Protein AF-A0A379U6B6-F1 (afdb_monomer)

Sequence (267 aa):
MGVHKDFFFDTGQREALNCLHKLCNPTPDLKDTDITSCFFRLKELASPGYQERFIHDFAEESSTGSLYLKDNYGDVFLYIEMSEGLCNYTILGKTFIFNTSQMPHSQQECETSTPNLSIIFQESESQSSSDSILWLKDGCYLASYGIGEFNLDFNEFYQSVLNFITSVQKGDNFRLWQNEEKETYISAMVNKAIDIHSGEKQVKLSKQVKEGVFEHVKNNLGVCDLRLNSSCAQSSIKHCVLTLLNKDKVWGSFINQTSTDGEVKKQ

pLDDT: mean 74.62, std 14.44, range [27.12, 92.06]

Structure (mmCIF, N/CA/C/O backbone):
data_AF-A0A379U6B6-F1
#
_entry.id   AF-A0A379U6B6-F1
#
loop_
_atom_site.group_PDB
_atom_site.id
_atom_site.type_symbol
_atom_site.label_atom_id
_atom_site.label_alt_id
_atom_site.label_comp_id
_atom_site.label_asym_id
_atom_site.label_entity_id
_atom_site.label_seq_id
_atom_site.pdbx_PDB_ins_code
_atom_site.Cartn_x
_atom_site.Cartn_y
_atom_site.Cartn_z
_atom_site.occupancy
_atom_site.B_iso_or_equiv
_atom_site.auth_seq_id
_atom_site.auth_comp_id
_atom_site.auth_asym_id
_atom_site.auth_atom_id
_atom_site.pdbx_PDB_model_num
ATOM 1 N N . MET A 1 1 ? -0.091 -13.261 -14.263 1.00 27.12 1 MET A N 1
ATOM 2 C CA . MET A 1 1 ? 0.918 -13.942 -15.100 1.00 27.12 1 MET A CA 1
ATOM 3 C C . MET A 1 1 ? 2.174 -13.097 -14.992 1.00 27.12 1 MET A C 1
ATOM 5 O O . MET A 1 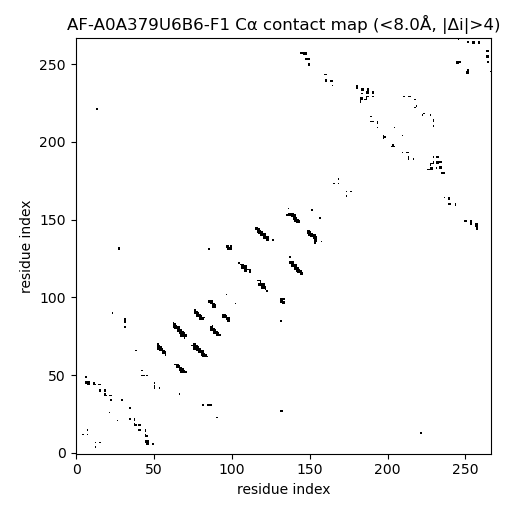1 ? 2.080 -11.895 -15.196 1.00 27.12 1 MET A O 1
ATOM 9 N N . GLY A 1 2 ? 3.257 -13.663 -14.457 1.00 37.34 2 GLY A N 1
ATOM 10 C CA . GLY A 1 2 ? 4.425 -12.910 -13.995 1.00 37.34 2 GLY A CA 1
ATOM 11 C C . GLY A 1 2 ? 5.310 -12.464 -15.150 1.00 37.34 2 GLY A C 1
ATOM 12 O O . GLY A 1 2 ? 6.147 -13.234 -15.596 1.00 37.34 2 GLY A O 1
ATOM 13 N N . VAL A 1 3 ? 5.142 -11.219 -15.592 1.00 42.56 3 VAL A N 1
ATOM 14 C CA . VAL A 1 3 ? 5.907 -10.628 -16.705 1.00 42.56 3 VAL A CA 1
ATOM 15 C C . VAL A 1 3 ? 7.403 -10.492 -16.367 1.00 42.56 3 VAL A C 1
ATOM 17 O O . VAL A 1 3 ? 8.234 -10.470 -17.259 1.00 42.56 3 VAL A O 1
ATOM 20 N N . HIS A 1 4 ? 7.780 -10.498 -15.083 1.00 47.44 4 HIS A N 1
ATOM 21 C CA . HIS A 1 4 ? 9.178 -10.371 -14.654 1.00 47.44 4 HIS A CA 1
ATOM 22 C C . HIS A 1 4 ? 10.033 -11.636 -14.806 1.00 47.44 4 HIS A C 1
ATOM 24 O O . HIS A 1 4 ? 11.254 -11.519 -14.862 1.00 47.44 4 HIS A O 1
ATOM 30 N N . LYS A 1 5 ? 9.434 -12.836 -14.843 1.00 48.88 5 LYS A N 1
ATOM 31 C CA . LYS A 1 5 ? 10.216 -14.087 -14.825 1.00 48.88 5 LYS A CA 1
ATOM 32 C C . LYS A 1 5 ? 10.939 -14.363 -16.141 1.00 48.88 5 LYS A C 1
ATOM 34 O O . LYS A 1 5 ? 12.011 -14.949 -16.115 1.00 48.88 5 LYS A O 1
ATOM 39 N N . ASP A 1 6 ? 10.396 -13.879 -17.254 1.00 61.34 6 ASP A N 1
ATOM 40 C CA . ASP A 1 6 ? 10.944 -14.169 -18.583 1.00 61.34 6 ASP A CA 1
ATOM 41 C C . ASP A 1 6 ? 11.983 -13.134 -19.048 1.00 61.34 6 ASP A C 1
ATOM 43 O O . ASP A 1 6 ? 12.675 -13.371 -20.033 1.00 61.34 6 ASP A O 1
ATOM 47 N N . PHE A 1 7 ? 12.107 -11.994 -18.351 1.00 61.78 7 PHE A N 1
ATOM 48 C CA . PHE A 1 7 ? 13.041 -10.919 -18.717 1.00 61.78 7 PHE A CA 1
ATOM 49 C C . PHE A 1 7 ? 14.467 -11.151 -18.214 1.00 61.78 7 PHE A C 1
ATOM 51 O O . PHE A 1 7 ? 15.414 -10.702 -18.855 1.00 61.78 7 PHE A O 1
ATOM 58 N N . PHE A 1 8 ? 14.626 -11.814 -17.068 1.00 67.50 8 PHE A N 1
ATOM 59 C CA . PHE A 1 8 ? 15.905 -11.955 -16.374 1.00 67.50 8 PHE A CA 1
ATOM 60 C C . PHE A 1 8 ? 16.276 -13.430 -16.235 1.00 67.50 8 PHE A C 1
ATOM 62 O O . PHE A 1 8 ? 15.425 -14.262 -15.917 1.00 67.50 8 PHE A O 1
ATOM 69 N N . PHE A 1 9 ? 17.561 -13.749 -16.409 1.00 64.88 9 PHE A N 1
ATOM 70 C CA . PHE A 1 9 ? 18.077 -15.095 -16.145 1.00 64.88 9 PHE A CA 1
ATOM 71 C C . PHE A 1 9 ? 17.801 -15.520 -14.698 1.00 64.88 9 PHE A C 1
ATOM 73 O O . PHE A 1 9 ? 17.862 -14.685 -13.794 1.00 64.88 9 PHE A O 1
ATOM 80 N N . ASP A 1 10 ? 17.605 -16.817 -14.450 1.00 64.19 10 ASP A N 1
ATOM 81 C CA . ASP A 1 10 ? 17.347 -1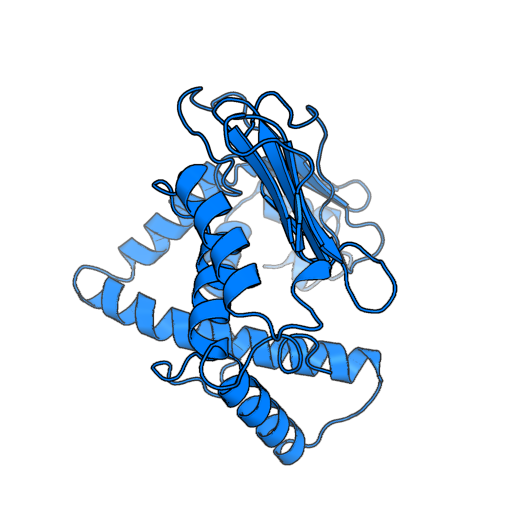7.350 -13.100 1.00 64.19 10 ASP A CA 1
ATOM 82 C C . ASP A 1 10 ? 18.408 -16.920 -12.067 1.00 64.19 10 ASP A C 1
ATOM 84 O O . ASP A 1 10 ? 18.094 -16.664 -10.906 1.00 64.19 10 ASP A O 1
ATOM 88 N N . THR A 1 11 ? 19.669 -16.763 -12.488 1.00 67.06 11 THR A N 1
ATOM 89 C CA . THR A 1 11 ? 20.764 -16.271 -11.635 1.00 67.06 11 THR A CA 1
ATOM 90 C C . THR A 1 11 ? 20.725 -14.758 -11.390 1.00 67.06 11 THR A C 1
ATOM 92 O O . THR A 1 11 ? 21.214 -14.302 -10.357 1.00 67.06 11 THR A O 1
ATOM 95 N N . GLY A 1 12 ? 20.129 -13.981 -12.299 1.00 69.75 12 GLY A N 1
ATOM 96 C CA . GLY A 1 12 ? 20.016 -12.520 -12.231 1.00 69.75 12 GLY A CA 1
ATOM 97 C C . GLY A 1 12 ? 18.714 -12.010 -11.606 1.00 69.75 12 GLY A C 1
ATOM 98 O O . GLY A 1 12 ? 18.669 -10.875 -11.139 1.00 69.75 12 GLY A O 1
ATOM 99 N N . GLN A 1 13 ? 17.668 -12.841 -11.523 1.00 74.81 13 GLN A N 1
ATOM 100 C CA . GLN A 1 13 ? 16.342 -12.451 -11.018 1.00 74.81 13 GLN A CA 1
ATOM 101 C C . GLN A 1 13 ? 16.371 -11.865 -9.602 1.00 74.81 13 GLN A C 1
ATOM 103 O O . GLN A 1 13 ? 15.714 -10.861 -9.337 1.00 74.81 13 GLN A O 1
ATOM 108 N N . ARG A 1 14 ? 17.144 -12.460 -8.685 1.00 77.25 14 ARG A N 1
ATOM 109 C CA . ARG A 1 14 ? 17.243 -11.959 -7.303 1.00 77.25 14 ARG A CA 1
ATOM 110 C C . ARG A 1 14 ? 17.867 -10.566 -7.248 1.00 77.25 14 ARG A C 1
ATOM 112 O O . ARG A 1 14 ? 17.444 -9.726 -6.462 1.00 77.25 14 ARG A O 1
ATOM 119 N N . GLU A 1 15 ? 18.879 -10.326 -8.072 1.00 81.69 15 GLU A N 1
ATOM 120 C CA . GLU A 1 15 ? 19.552 -9.032 -8.126 1.00 81.69 15 GLU A CA 1
ATOM 121 C C . GLU A 1 15 ? 18.681 -7.980 -8.822 1.00 81.69 15 GLU A C 1
ATOM 123 O O . GLU A 1 15 ? 18.547 -6.869 -8.315 1.00 81.69 15 GLU A O 1
ATOM 128 N N . ALA A 1 16 ? 17.988 -8.363 -9.896 1.00 81.75 16 ALA A N 1
ATOM 129 C CA . ALA A 1 16 ? 17.012 -7.510 -10.564 1.00 81.75 16 ALA A CA 1
ATOM 130 C C . ALA A 1 16 ? 15.876 -7.108 -9.609 1.00 81.75 16 ALA A C 1
ATOM 132 O O . ALA A 1 16 ? 15.493 -5.940 -9.553 1.00 81.75 16 ALA A O 1
ATOM 133 N N . LEU A 1 17 ? 15.388 -8.044 -8.786 1.00 78.25 17 LEU A N 1
ATOM 134 C CA . LEU A 1 17 ? 14.385 -7.754 -7.763 1.00 78.25 17 LEU A CA 1
ATOM 135 C C . LEU A 1 17 ? 14.911 -6.770 -6.708 1.00 78.25 17 LEU A C 1
ATOM 137 O O . LEU A 1 17 ? 14.167 -5.888 -6.290 1.00 78.25 17 LEU A O 1
ATOM 141 N N . ASN A 1 18 ? 16.184 -6.865 -6.316 1.00 79.81 18 ASN A N 1
ATOM 142 C CA . ASN A 1 18 ? 16.800 -5.900 -5.401 1.00 79.81 18 ASN A CA 1
ATOM 143 C C . ASN A 1 18 ? 16.910 -4.498 -6.023 1.00 79.81 18 ASN A C 1
ATOM 145 O O . ASN A 1 18 ? 16.631 -3.514 -5.339 1.00 79.81 18 ASN A O 1
ATOM 149 N N . CYS A 1 19 ? 17.280 -4.392 -7.303 1.00 83.31 19 CYS A N 1
ATOM 150 C CA . CYS A 1 19 ? 17.291 -3.116 -8.026 1.00 83.31 19 CYS A CA 1
ATOM 151 C C . CYS A 1 19 ? 15.884 -2.506 -8.094 1.00 83.31 19 CYS A C 1
ATOM 153 O O . CYS A 1 19 ? 15.702 -1.346 -7.730 1.00 83.31 19 CYS A O 1
ATOM 155 N N . LEU A 1 20 ? 14.876 -3.300 -8.468 1.00 81.31 20 LEU A N 1
ATOM 156 C CA . LEU A 1 20 ? 13.478 -2.860 -8.468 1.00 81.31 20 LEU A CA 1
ATOM 157 C C . LEU A 1 20 ? 12.998 -2.481 -7.065 1.00 81.31 20 LEU A C 1
ATOM 159 O O . LEU A 1 20 ? 12.289 -1.497 -6.918 1.00 81.31 20 LEU A O 1
ATOM 163 N N . HIS A 1 21 ? 13.400 -3.213 -6.025 1.00 76.94 21 HIS A N 1
ATOM 164 C CA . HIS A 1 21 ? 13.046 -2.872 -4.651 1.00 76.94 21 HIS A CA 1
ATOM 165 C C . HIS A 1 21 ? 13.613 -1.509 -4.247 1.00 76.94 21 HIS A C 1
ATOM 167 O O . HIS A 1 21 ? 12.889 -0.732 -3.634 1.00 76.94 21 HIS A O 1
ATOM 173 N N . LYS A 1 22 ? 14.874 -1.207 -4.587 1.00 79.88 22 LYS A N 1
ATOM 174 C CA . LYS A 1 22 ? 15.484 0.105 -4.315 1.00 79.88 22 LYS A CA 1
ATOM 175 C C . LYS A 1 22 ? 14.754 1.239 -5.035 1.00 79.88 22 LYS A C 1
ATOM 177 O O . LYS A 1 22 ? 14.484 2.258 -4.416 1.00 79.88 22 LYS A O 1
ATOM 182 N N . LEU A 1 23 ? 14.393 1.034 -6.303 1.00 77.12 23 LEU A N 1
ATOM 183 C CA . LEU A 1 23 ? 13.633 2.015 -7.084 1.00 77.12 23 LEU A CA 1
ATOM 184 C C . LEU A 1 23 ? 12.192 2.177 -6.566 1.00 77.12 23 LEU A C 1
ATOM 186 O O . LEU A 1 23 ? 11.687 3.278 -6.450 1.00 77.12 23 LEU A O 1
ATOM 190 N N . CYS A 1 24 ? 11.509 1.096 -6.195 1.00 71.00 24 CYS A N 1
ATOM 191 C CA . CYS A 1 24 ? 10.128 1.171 -5.707 1.00 71.00 24 CYS A CA 1
ATOM 192 C C . CYS A 1 24 ? 10.008 1.607 -4.236 1.00 71.00 24 CYS A C 1
ATOM 194 O O . CYS A 1 24 ? 8.901 1.883 -3.777 1.00 71.00 24 CYS A O 1
ATOM 196 N N . ASN A 1 25 ? 11.110 1.607 -3.481 1.00 67.00 25 ASN A N 1
ATOM 197 C CA . ASN A 1 25 ? 11.155 1.960 -2.060 1.00 67.00 25 ASN A CA 1
ATOM 198 C C . ASN A 1 25 ? 12.358 2.883 -1.811 1.00 67.00 25 ASN A C 1
ATOM 200 O O . ASN A 1 25 ? 13.328 2.456 -1.171 1.00 67.00 25 ASN A O 1
ATOM 204 N N . PRO A 1 26 ? 12.331 4.114 -2.350 1.00 66.88 26 PRO A N 1
ATOM 205 C CA . PRO A 1 26 ? 13.451 5.030 -2.226 1.00 66.88 26 PRO A CA 1
ATOM 206 C C . PRO A 1 26 ? 13.724 5.352 -0.756 1.00 66.88 26 PRO A C 1
ATOM 208 O O . PRO A 1 26 ? 12.802 5.464 0.052 1.00 66.88 26 PRO A O 1
ATOM 211 N N . THR A 1 27 ? 15.000 5.479 -0.408 1.00 61.47 27 THR A N 1
ATOM 212 C CA . THR A 1 27 ? 15.464 5.927 0.907 1.00 61.47 27 THR A CA 1
ATOM 213 C C . THR A 1 27 ? 15.960 7.375 0.817 1.00 61.47 27 THR A C 1
ATOM 215 O O . THR A 1 27 ? 16.303 7.822 -0.276 1.00 61.47 27 THR A O 1
ATOM 218 N N . PRO A 1 28 ? 16.012 8.135 1.931 1.00 52.44 28 PRO A N 1
ATOM 219 C CA . PRO A 1 28 ? 16.442 9.541 1.918 1.00 52.44 28 PRO A CA 1
ATOM 220 C C . PRO A 1 28 ? 17.846 9.794 1.345 1.00 52.44 28 PRO A C 1
ATOM 222 O O . PRO A 1 28 ? 18.174 10.918 0.989 1.00 52.44 28 PRO A O 1
ATOM 225 N N . ASP A 1 29 ? 18.690 8.767 1.299 1.00 61.59 29 ASP A N 1
ATOM 226 C CA . ASP A 1 29 ? 20.059 8.792 0.791 1.00 61.59 29 ASP A CA 1
ATOM 227 C C . ASP A 1 29 ? 20.189 8.352 -0.677 1.00 61.59 29 ASP A C 1
ATOM 229 O O . ASP A 1 29 ? 21.304 8.356 -1.202 1.00 61.59 29 ASP A O 1
ATOM 233 N N . LEU A 1 30 ? 19.083 7.981 -1.336 1.00 68.75 30 LEU A N 1
ATOM 234 C CA . LEU A 1 30 ? 19.081 7.552 -2.733 1.00 68.75 30 LEU A CA 1
ATOM 235 C C . LEU A 1 30 ? 19.448 8.722 -3.655 1.00 68.75 30 LEU A C 1
ATOM 237 O O . LEU A 1 30 ? 18.772 9.750 -3.658 1.00 68.75 30 LEU A O 1
ATOM 241 N N . LYS A 1 31 ? 20.495 8.549 -4.466 1.00 71.25 31 LYS A N 1
ATOM 242 C CA . LYS A 1 31 ? 20.959 9.558 -5.428 1.00 71.25 31 LYS A CA 1
ATOM 243 C C . LYS A 1 31 ? 20.545 9.214 -6.854 1.00 71.25 31 LYS A C 1
ATOM 245 O O . LYS A 1 31 ? 20.357 8.045 -7.191 1.00 71.25 31 LYS A O 1
ATOM 250 N N . ASP A 1 32 ? 20.550 10.213 -7.732 1.00 70.06 32 ASP A N 1
ATOM 251 C CA . ASP A 1 32 ? 20.351 10.027 -9.178 1.00 70.06 32 ASP A CA 1
ATOM 252 C C . ASP A 1 32 ? 21.307 8.973 -9.754 1.00 70.06 32 ASP A C 1
ATOM 254 O O . ASP A 1 32 ? 20.906 8.106 -10.526 1.00 70.06 32 ASP A O 1
ATOM 258 N N . THR A 1 33 ? 22.561 8.963 -9.290 1.00 75.62 33 THR A N 1
ATOM 259 C CA . THR A 1 33 ? 23.554 7.954 -9.680 1.00 75.62 33 THR A CA 1
ATOM 260 C C . THR A 1 33 ? 23.141 6.536 -9.291 1.00 75.62 33 THR A C 1
ATOM 262 O O . THR A 1 33 ? 23.444 5.596 -10.025 1.00 75.62 33 THR A O 1
ATOM 265 N N . ASP A 1 34 ? 22.446 6.360 -8.165 1.00 78.56 34 ASP A N 1
ATOM 266 C CA . ASP A 1 34 ? 21.952 5.055 -7.716 1.00 78.56 34 ASP A CA 1
ATOM 267 C C . ASP A 1 34 ? 20.759 4.596 -8.561 1.00 78.56 34 ASP A C 1
ATOM 269 O O . ASP A 1 34 ? 20.662 3.410 -8.885 1.00 78.56 34 ASP A O 1
ATOM 273 N N . ILE A 1 35 ? 19.887 5.528 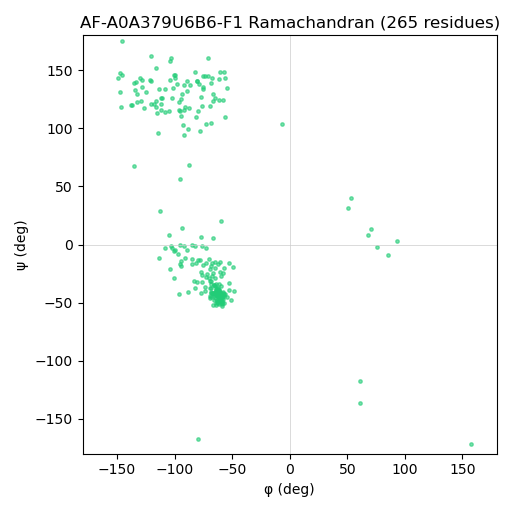-8.964 1.00 79.31 35 ILE A N 1
ATOM 274 C CA . ILE A 1 35 ? 18.745 5.272 -9.855 1.00 79.31 35 ILE A CA 1
ATOM 275 C C . ILE A 1 35 ? 19.246 4.816 -11.229 1.00 79.31 35 ILE A C 1
ATOM 277 O O . ILE A 1 35 ? 18.866 3.741 -11.706 1.00 79.31 35 ILE A O 1
ATOM 281 N N . THR A 1 36 ? 20.162 5.578 -11.826 1.00 80.69 36 THR A N 1
ATOM 282 C CA . THR A 1 36 ? 20.781 5.262 -13.119 1.00 80.69 36 THR A CA 1
ATOM 283 C C . THR A 1 36 ? 21.551 3.946 -13.058 1.00 80.69 36 THR A C 1
ATOM 285 O O . THR A 1 36 ? 21.391 3.093 -13.934 1.00 80.69 36 THR A O 1
ATOM 288 N N . SER A 1 37 ? 22.310 3.719 -11.978 1.00 85.50 37 SER A N 1
ATOM 289 C CA . SER A 1 37 ? 23.001 2.444 -11.747 1.00 85.50 37 SER A CA 1
ATOM 290 C C . SER A 1 37 ? 22.019 1.277 -11.654 1.00 85.50 37 SER A C 1
ATOM 292 O O . SER A 1 37 ? 22.270 0.226 -12.235 1.00 85.50 37 SER A O 1
ATOM 294 N N . CYS A 1 38 ? 20.878 1.444 -10.976 1.00 87.25 38 CYS A N 1
ATOM 295 C CA . CYS A 1 38 ? 19.845 0.410 -10.916 1.00 87.25 38 CYS A CA 1
ATOM 296 C C . CYS A 1 38 ? 19.242 0.124 -12.297 1.00 87.25 38 CYS A C 1
ATOM 298 O O . CYS A 1 38 ? 19.053 -1.045 -12.628 1.00 87.25 38 CYS A O 1
ATOM 300 N N . PHE A 1 39 ? 18.976 1.145 -13.118 1.00 87.81 39 PHE A N 1
ATOM 301 C CA . PHE A 1 39 ? 18.435 0.954 -14.467 1.00 87.81 39 PHE A CA 1
ATOM 302 C C . PHE A 1 39 ? 19.404 0.199 -15.383 1.00 87.81 39 PHE A C 1
ATOM 304 O O . PHE A 1 39 ? 19.023 -0.800 -15.997 1.00 87.81 39 PHE A O 1
ATOM 311 N N . PHE A 1 40 ? 20.669 0.623 -15.449 1.00 88.31 40 PHE A N 1
ATOM 312 C CA . PHE A 1 40 ? 21.665 -0.075 -16.266 1.00 88.31 40 PHE A CA 1
ATOM 313 C C . PHE A 1 40 ? 21.956 -1.473 -15.731 1.00 88.31 40 PHE A C 1
ATOM 315 O O . PHE A 1 40 ? 22.090 -2.409 -16.517 1.00 88.31 40 PHE A O 1
ATOM 322 N N . ARG A 1 41 ? 21.931 -1.660 -14.407 1.00 90.06 41 ARG A N 1
ATOM 323 C CA . ARG A 1 41 ? 22.059 -2.995 -13.825 1.00 90.06 41 ARG A CA 1
ATOM 324 C C . ARG A 1 41 ? 20.894 -3.904 -14.214 1.00 90.06 41 ARG A C 1
ATOM 326 O O . ARG A 1 41 ? 21.116 -5.065 -14.540 1.00 90.06 41 ARG A O 1
ATOM 333 N N . LEU A 1 42 ? 19.663 -3.389 -14.249 1.00 88.81 42 LEU A N 1
ATOM 334 C CA . LEU A 1 42 ? 18.512 -4.133 -14.770 1.00 88.81 42 LEU A CA 1
ATOM 335 C C . LEU A 1 42 ? 18.711 -4.502 -16.247 1.00 88.81 42 LEU A C 1
ATOM 337 O O . LEU A 1 42 ? 18.469 -5.650 -16.615 1.00 88.81 42 LEU A O 1
ATOM 341 N N . LYS A 1 43 ? 19.219 -3.583 -17.075 1.00 88.62 43 LYS A N 1
ATOM 342 C CA . LYS A 1 43 ? 19.544 -3.866 -18.481 1.00 88.62 43 LYS A CA 1
ATOM 343 C C . LYS A 1 43 ? 20.576 -4.989 -18.623 1.00 88.62 43 LYS A C 1
ATOM 345 O O . LYS A 1 43 ? 20.375 -5.891 -19.428 1.00 88.62 43 LYS A O 1
ATOM 350 N N . GLU A 1 44 ? 21.647 -4.973 -17.833 1.00 88.69 44 GLU A N 1
ATOM 351 C CA . GLU A 1 44 ? 22.687 -6.015 -17.852 1.00 88.69 44 GLU A CA 1
ATOM 352 C C . GLU A 1 44 ? 22.164 -7.394 -17.437 1.00 88.69 44 GLU A C 1
ATOM 354 O O . GLU A 1 44 ? 22.564 -8.413 -18.001 1.00 88.69 44 GLU A O 1
ATOM 359 N N . LEU A 1 45 ? 21.276 -7.430 -16.441 1.00 87.50 45 LEU A N 1
ATOM 360 C CA . LEU A 1 45 ? 20.693 -8.666 -15.919 1.00 87.50 45 LEU A CA 1
ATOM 361 C C . LEU A 1 45 ? 19.622 -9.253 -16.849 1.00 87.50 45 LEU A C 1
ATOM 363 O O . LEU A 1 45 ? 19.251 -10.424 -16.696 1.00 87.50 45 LEU A O 1
ATOM 367 N N . ALA A 1 46 ? 19.100 -8.453 -17.782 1.00 84.94 46 ALA A N 1
ATOM 368 C CA . ALA A 1 46 ? 18.099 -8.892 -18.739 1.00 84.94 46 ALA A CA 1
ATOM 369 C C . ALA A 1 46 ? 18.706 -9.849 -19.774 1.00 84.94 46 ALA A C 1
ATOM 371 O O . ALA A 1 46 ? 19.857 -9.698 -20.200 1.00 84.94 46 ALA A O 1
ATOM 372 N N . SER A 1 47 ? 17.924 -10.840 -20.212 1.00 81.69 47 SER A N 1
ATOM 373 C CA . SER A 1 47 ? 18.367 -11.736 -21.281 1.00 81.69 47 SER A CA 1
ATOM 374 C C . SER A 1 47 ? 18.634 -10.942 -22.568 1.00 81.69 47 SER A C 1
ATOM 376 O O . SER A 1 47 ? 17.940 -9.956 -22.817 1.00 81.69 47 SER A O 1
ATOM 378 N N . PRO A 1 48 ? 19.598 -11.360 -23.415 1.00 80.69 48 PRO A N 1
ATOM 379 C CA . PRO A 1 48 ? 20.056 -10.581 -24.567 1.00 80.69 48 PRO A CA 1
ATOM 380 C C . PRO A 1 48 ? 18.936 -10.024 -25.458 1.00 80.69 48 PRO A C 1
ATOM 382 O O . PRO A 1 48 ? 18.991 -8.863 -25.840 1.00 80.69 48 PRO A O 1
ATOM 385 N N . GLY A 1 49 ? 17.878 -10.806 -25.711 1.00 80.00 49 GLY A N 1
ATOM 386 C CA . GLY A 1 49 ? 16.721 -10.381 -26.518 1.00 80.00 49 GLY A CA 1
ATOM 387 C C . GLY A 1 49 ? 15.777 -9.364 -25.858 1.00 80.00 49 GLY A C 1
ATOM 388 O O . GLY A 1 49 ? 14.807 -8.943 -26.475 1.00 80.00 49 GLY A O 1
ATOM 389 N N . TYR A 1 50 ? 16.023 -8.976 -24.606 1.00 82.25 50 TYR A N 1
ATOM 390 C CA . TYR A 1 50 ? 15.256 -7.952 -23.891 1.00 82.25 50 TYR A CA 1
ATOM 391 C C . TYR A 1 50 ? 16.076 -6.691 -23.594 1.00 82.25 50 TYR A C 1
ATOM 393 O O . TYR A 1 50 ? 15.495 -5.671 -23.232 1.00 82.25 50 TYR A O 1
ATOM 401 N N . GLN A 1 51 ? 17.403 -6.716 -23.771 1.00 84.69 51 GLN A N 1
ATOM 402 C CA . GLN A 1 51 ? 18.273 -5.570 -23.465 1.00 84.69 51 GLN A CA 1
ATOM 403 C C . GLN A 1 51 ? 17.971 -4.354 -24.346 1.00 84.69 51 GLN A C 1
ATOM 405 O O . GLN A 1 51 ? 18.033 -3.216 -23.885 1.00 84.69 51 GLN A O 1
ATOM 410 N N . GLU A 1 52 ? 17.588 -4.594 -25.598 1.00 84.50 52 GLU A N 1
ATOM 411 C CA . GLU A 1 52 ? 17.164 -3.576 -26.568 1.00 84.50 52 GLU A CA 1
ATOM 412 C C . GLU A 1 52 ? 15.904 -2.806 -26.149 1.00 84.50 52 GLU A C 1
ATOM 414 O O . GLU A 1 52 ? 15.635 -1.722 -26.660 1.00 84.50 52 GLU A O 1
ATOM 419 N N . ARG A 1 53 ? 15.148 -3.334 -25.182 1.00 86.00 53 ARG A N 1
ATOM 420 C CA . ARG A 1 53 ? 13.945 -2.686 -24.650 1.00 86.00 53 ARG A CA 1
ATOM 421 C C . ARG A 1 53 ? 14.241 -1.672 -23.556 1.00 86.00 53 ARG A C 1
ATOM 423 O O . ARG A 1 53 ? 13.345 -0.909 -23.206 1.00 86.00 53 ARG A O 1
ATOM 430 N N . PHE A 1 54 ? 15.467 -1.674 -23.029 1.00 88.12 54 PHE A N 1
ATOM 431 C CA . PHE A 1 54 ? 15.982 -0.651 -22.127 1.00 88.12 54 PHE A CA 1
ATOM 432 C C . PHE A 1 54 ? 16.602 0.469 -22.958 1.00 88.12 54 PHE A C 1
ATOM 434 O O . PHE A 1 54 ? 17.744 0.374 -23.433 1.00 88.12 54 PHE A O 1
ATOM 441 N N . ILE A 1 55 ? 15.825 1.529 -23.126 1.00 85.44 55 ILE A N 1
ATOM 442 C CA . ILE A 1 55 ? 16.142 2.673 -23.969 1.00 85.44 55 ILE A CA 1
ATOM 443 C C . ILE A 1 55 ? 16.560 3.837 -23.067 1.00 85.44 55 ILE A C 1
ATOM 445 O O . ILE A 1 55 ? 16.003 4.023 -21.987 1.00 85.44 55 ILE A O 1
ATOM 449 N N . HIS A 1 56 ? 17.550 4.603 -23.513 1.00 84.44 56 HIS A N 1
ATOM 450 C CA . HIS A 1 56 ? 17.951 5.871 -22.913 1.00 84.44 56 HIS A CA 1
ATOM 451 C C . HIS A 1 56 ? 18.125 6.900 -24.029 1.00 84.44 56 HIS A C 1
ATOM 453 O O . HIS A 1 56 ? 18.608 6.551 -25.108 1.00 84.44 56 HIS A O 1
ATOM 459 N N . ASP A 1 57 ? 17.696 8.137 -23.802 1.00 77.25 57 ASP A N 1
ATOM 460 C CA . ASP A 1 57 ? 17.712 9.208 -24.813 1.00 77.25 57 ASP A CA 1
ATOM 461 C C . ASP A 1 57 ? 18.828 10.248 -24.596 1.00 77.25 57 ASP A C 1
ATOM 463 O O . ASP A 1 57 ? 18.897 11.246 -25.314 1.00 77.25 57 ASP A O 1
ATOM 467 N N . PHE A 1 58 ? 19.728 9.987 -23.648 1.00 71.62 58 PHE A N 1
ATOM 468 C CA . PHE A 1 58 ? 20.816 10.885 -23.293 1.00 71.62 58 PHE A CA 1
ATOM 469 C C . PHE A 1 58 ? 22.202 10.302 -23.567 1.00 71.62 58 PHE A C 1
ATOM 471 O O . PHE A 1 58 ? 22.403 9.082 -23.571 1.00 71.62 58 PHE A O 1
ATOM 478 N N . ALA A 1 59 ? 23.157 11.199 -23.828 1.00 61.91 59 ALA A N 1
ATOM 479 C CA . ALA A 1 59 ? 24.567 10.861 -23.979 1.00 61.91 59 ALA A CA 1
ATOM 480 C C . ALA A 1 59 ? 25.162 10.544 -22.601 1.00 61.91 59 ALA A C 1
ATOM 482 O O . ALA A 1 59 ? 24.796 11.195 -21.631 1.00 61.91 59 ALA A O 1
ATOM 483 N N . GLU A 1 60 ? 26.099 9.594 -22.508 1.00 55.62 60 GLU A N 1
ATOM 484 C CA . GLU A 1 60 ? 26.658 9.094 -21.231 1.00 55.62 60 GLU A CA 1
ATOM 485 C C . GLU A 1 60 ? 27.203 10.187 -20.283 1.00 55.62 60 GLU A C 1
ATOM 487 O O . GLU A 1 60 ? 27.372 9.933 -19.093 1.00 55.62 60 GLU A O 1
ATOM 492 N N . GLU A 1 61 ? 27.441 11.405 -20.783 1.00 56.62 61 GLU A N 1
ATOM 493 C CA . GLU A 1 61 ? 27.955 12.549 -20.022 1.00 56.62 61 GLU A CA 1
ATOM 494 C C . GLU A 1 61 ? 26.900 13.604 -19.626 1.00 56.62 61 GLU A C 1
ATOM 496 O O . GLU A 1 61 ? 27.254 14.563 -18.939 1.00 56.62 61 GLU A O 1
ATOM 501 N N . SER A 1 62 ? 25.626 13.485 -20.028 1.00 59.66 62 SER A N 1
ATOM 502 C CA . SER A 1 62 ? 24.602 14.466 -19.633 1.00 59.66 62 SER A CA 1
ATOM 503 C C . SER A 1 62 ? 23.861 14.070 -18.356 1.00 59.66 62 SER A C 1
ATOM 505 O O . SER A 1 62 ? 23.437 12.935 -18.163 1.00 59.66 62 SER A O 1
ATOM 507 N N . SER A 1 63 ? 23.663 15.062 -17.488 1.00 59.12 63 SER A N 1
ATOM 508 C CA . SER A 1 63 ? 22.865 14.998 -16.256 1.00 59.12 63 SER A CA 1
ATOM 509 C C . SER A 1 63 ? 21.351 15.048 -16.503 1.00 59.12 63 SER A C 1
ATOM 511 O O . SER A 1 63 ? 20.571 15.002 -15.556 1.00 59.12 63 SER A O 1
ATOM 513 N N . THR A 1 64 ? 20.933 15.173 -17.764 1.00 68.06 64 THR A N 1
ATOM 514 C CA . THR A 1 64 ? 19.538 15.310 -18.185 1.00 68.06 64 THR A CA 1
ATOM 515 C C . THR A 1 64 ? 19.203 14.284 -19.260 1.00 68.06 64 THR A C 1
ATOM 517 O O . THR A 1 64 ? 20.043 13.992 -20.117 1.00 68.06 64 THR A O 1
ATOM 520 N N . GLY A 1 65 ? 17.992 13.729 -19.197 1.00 75.25 65 GLY A N 1
ATOM 521 C CA . GLY A 1 65 ? 17.538 12.686 -20.110 1.00 75.25 65 GLY A CA 1
ATOM 522 C C . GLY A 1 65 ? 16.406 11.834 -19.556 1.00 75.25 65 GLY A C 1
ATOM 523 O O . GLY A 1 65 ? 15.885 12.091 -18.482 1.00 75.25 65 GLY A O 1
ATOM 524 N N . SER A 1 66 ? 16.068 10.771 -20.265 1.00 80.88 66 SER A N 1
ATOM 525 C CA . SER A 1 66 ? 15.035 9.810 -19.925 1.00 80.88 66 SER A CA 1
ATOM 526 C C . SER A 1 66 ? 15.531 8.380 -20.141 1.00 80.88 66 SER A C 1
ATOM 528 O O . SER A 1 66 ? 16.179 8.059 -21.140 1.00 80.88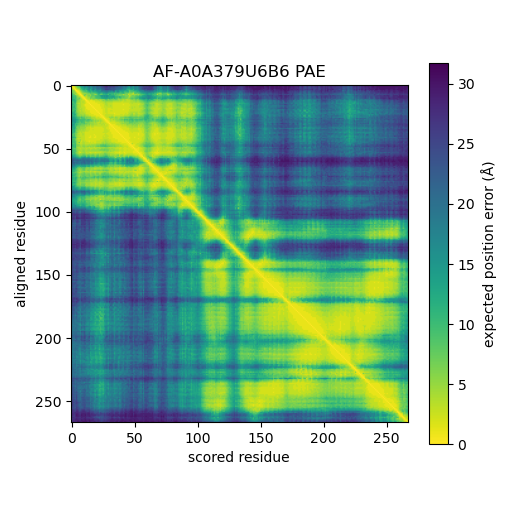 66 SER A O 1
ATOM 530 N N . LEU A 1 67 ? 15.184 7.493 -19.212 1.00 84.56 67 LEU A N 1
ATOM 531 C CA . LEU A 1 67 ? 15.366 6.047 -19.294 1.00 84.56 67 LEU A CA 1
ATOM 532 C C . LEU A 1 67 ? 13.991 5.396 -19.359 1.00 84.56 67 LEU A C 1
ATOM 534 O O . LEU A 1 67 ? 13.116 5.723 -18.561 1.00 84.56 67 LEU A O 1
ATOM 538 N N . TYR A 1 68 ? 13.773 4.446 -20.257 1.00 86.94 68 TYR A N 1
ATOM 539 C CA . TYR A 1 68 ? 12.503 3.730 -20.295 1.00 86.94 68 TYR A CA 1
ATOM 540 C C . TYR A 1 68 ? 12.642 2.272 -20.706 1.00 86.94 68 TYR A C 1
ATOM 542 O O . TYR A 1 68 ? 13.479 1.893 -21.524 1.00 86.94 68 TYR A O 1
ATOM 550 N N . LEU A 1 69 ? 11.785 1.447 -20.110 1.00 84.25 69 LEU A N 1
ATOM 551 C CA . LEU A 1 69 ? 11.616 0.034 -20.413 1.00 84.25 69 LEU A CA 1
ATOM 552 C C . LEU A 1 69 ? 10.260 -0.166 -21.075 1.00 84.25 69 LEU A C 1
ATOM 554 O O . LEU A 1 69 ? 9.237 0.199 -20.493 1.00 84.25 69 LEU A O 1
ATOM 558 N N . LYS A 1 70 ? 10.246 -0.790 -22.253 1.00 82.94 70 LYS A N 1
ATOM 559 C CA . LYS A 1 70 ? 9.008 -1.192 -22.931 1.00 82.94 70 LYS A CA 1
ATOM 560 C C . LYS A 1 70 ? 8.690 -2.667 -22.716 1.00 82.94 70 LYS A C 1
ATOM 562 O O . LYS A 1 70 ? 9.587 -3.512 -22.650 1.00 82.94 70 LYS A O 1
ATOM 567 N N . ASP A 1 71 ? 7.405 -2.975 -22.627 1.00 78.75 71 ASP A N 1
ATOM 568 C CA . ASP A 1 71 ? 6.915 -4.346 -22.566 1.00 78.75 71 ASP A CA 1
ATOM 569 C C . ASP A 1 71 ? 6.876 -5.014 -23.963 1.00 78.75 71 ASP A C 1
ATOM 571 O O . ASP A 1 71 ? 7.493 -4.544 -24.919 1.00 78.75 71 ASP A O 1
ATOM 575 N N . ASN A 1 72 ? 6.206 -6.167 -24.081 1.00 73.81 72 ASN A N 1
ATOM 576 C CA . ASN A 1 72 ? 6.069 -6.887 -25.357 1.00 73.81 72 ASN A CA 1
ATOM 577 C C . ASN A 1 72 ? 5.166 -6.178 -26.382 1.00 73.81 72 ASN A C 1
ATOM 579 O O . ASN A 1 72 ? 5.251 -6.489 -27.568 1.00 73.81 72 ASN A O 1
ATOM 583 N N . TYR A 1 73 ? 4.293 -5.280 -25.935 1.00 75.19 73 TYR A N 1
ATOM 584 C CA . TYR A 1 73 ? 3.303 -4.581 -26.753 1.00 75.19 73 TYR A CA 1
ATOM 585 C C . TYR A 1 73 ? 3.752 -3.159 -27.116 1.00 75.19 73 TYR A C 1
ATOM 587 O O . TYR A 1 73 ? 3.125 -2.508 -27.949 1.00 75.19 73 TYR A O 1
ATOM 595 N N . GLY A 1 74 ? 4.884 -2.715 -26.562 1.00 69.88 74 GLY A N 1
ATOM 596 C CA . GLY A 1 74 ? 5.451 -1.388 -26.782 1.00 69.88 74 GLY A CA 1
ATOM 597 C C . GLY A 1 74 ? 5.020 -0.363 -25.734 1.00 69.88 74 GLY A C 1
ATOM 598 O O . GLY A 1 74 ? 5.446 0.792 -25.835 1.00 69.88 74 GLY A O 1
ATOM 599 N N . ASP A 1 75 ? 4.246 -0.785 -24.732 1.00 73.50 75 ASP A N 1
ATOM 600 C CA . ASP A 1 75 ? 3.808 0.051 -23.621 1.00 73.50 75 ASP A CA 1
ATOM 601 C C . ASP A 1 75 ? 4.957 0.276 -22.636 1.00 73.50 75 ASP A C 1
ATOM 603 O O . ASP A 1 75 ? 5.814 -0.588 -22.419 1.00 73.50 75 ASP A O 1
ATOM 607 N N . VAL A 1 76 ? 4.999 1.470 -22.041 1.00 74.12 76 VAL A N 1
ATOM 608 C CA . VAL A 1 76 ? 6.069 1.857 -21.119 1.00 74.12 76 VAL A CA 1
ATOM 609 C C . VAL A 1 76 ? 5.810 1.247 -19.745 1.00 74.12 76 VAL A C 1
ATOM 611 O O . VAL A 1 76 ? 4.851 1.583 -19.056 1.00 74.12 76 VAL A O 1
ATOM 614 N N . PHE A 1 77 ? 6.700 0.347 -19.345 1.00 72.44 77 PHE A N 1
ATOM 615 C CA . PHE A 1 77 ? 6.649 -0.372 -18.078 1.00 72.44 77 PHE A CA 1
ATOM 616 C C . PHE A 1 77 ? 7.353 0.395 -16.944 1.00 72.44 77 PHE A C 1
ATOM 618 O O . PHE A 1 77 ? 6.875 0.439 -15.808 1.00 72.44 77 PHE A O 1
ATOM 625 N N . LEU A 1 78 ? 8.497 1.002 -17.270 1.00 80.75 78 LEU A N 1
ATOM 626 C CA . LEU A 1 78 ? 9.307 1.861 -16.403 1.00 80.75 78 LEU A CA 1
ATOM 627 C C . LEU A 1 78 ? 9.698 3.094 -17.214 1.00 80.75 78 LEU A C 1
ATOM 629 O O . LEU A 1 78 ? 10.152 2.949 -18.346 1.00 80.75 78 LEU A O 1
ATOM 633 N N . TYR A 1 79 ? 9.545 4.274 -16.632 1.00 80.56 79 TYR A N 1
ATOM 634 C CA . TYR A 1 79 ? 9.962 5.554 -17.194 1.00 80.56 79 TYR A CA 1
ATOM 635 C C . TYR A 1 79 ? 10.701 6.333 -16.117 1.00 80.56 79 TYR A C 1
ATOM 637 O O . TYR A 1 79 ? 10.191 6.452 -15.014 1.00 80.56 79 TYR A O 1
ATOM 645 N N . ILE A 1 80 ? 11.880 6.855 -16.406 1.00 77.25 80 ILE A N 1
ATOM 646 C CA . ILE A 1 80 ? 12.681 7.676 -15.503 1.00 77.25 80 ILE A CA 1
ATOM 647 C C . ILE A 1 80 ? 13.045 8.926 -16.281 1.00 77.25 80 ILE A C 1
ATOM 649 O O . ILE A 1 80 ? 13.626 8.816 -17.348 1.00 77.25 80 ILE A O 1
ATOM 653 N N . GLU A 1 81 ? 12.711 10.088 -15.754 1.00 75.50 81 GLU A N 1
ATOM 654 C CA . GLU A 1 81 ? 13.075 11.403 -16.258 1.00 75.50 81 GLU A CA 1
ATOM 655 C C . GLU A 1 81 ? 14.107 12.021 -15.313 1.00 75.50 81 GLU A C 1
ATOM 657 O O . GLU A 1 81 ? 13.852 12.304 -14.141 1.00 75.50 81 GLU A O 1
ATOM 662 N N . MET A 1 82 ? 15.310 12.199 -15.834 1.00 69.25 82 MET A N 1
ATOM 663 C CA . MET A 1 82 ? 16.451 12.783 -15.155 1.00 69.25 82 MET A CA 1
ATOM 664 C C . MET A 1 82 ? 16.541 14.269 -15.504 1.00 69.25 82 MET A C 1
ATOM 666 O O . MET A 1 82 ? 16.676 14.640 -16.672 1.00 69.25 82 MET A O 1
ATOM 670 N N . SER A 1 83 ? 16.508 15.118 -14.479 1.00 65.94 83 SER A N 1
ATOM 671 C CA . SER A 1 83 ? 16.791 16.551 -14.582 1.00 65.94 83 SER A CA 1
ATOM 672 C C . SER A 1 83 ? 17.970 16.916 -13.674 1.00 65.94 83 SER A C 1
ATOM 674 O O . SER A 1 83 ? 18.328 16.132 -12.797 1.00 65.94 83 SER A O 1
ATOM 676 N N . GLU A 1 84 ? 18.611 18.073 -13.877 1.00 57.09 84 GLU A N 1
ATOM 677 C CA . GLU A 1 84 ? 19.762 18.471 -13.053 1.00 57.09 84 GLU A CA 1
ATOM 678 C C . GLU A 1 84 ? 19.409 18.482 -11.555 1.00 57.09 84 GLU A C 1
ATOM 680 O O . GLU A 1 84 ? 18.681 19.348 -11.076 1.00 57.09 84 GLU A O 1
ATOM 685 N N . GLY A 1 85 ? 19.962 17.516 -10.816 1.00 53.78 85 GLY A N 1
ATOM 686 C CA . GLY A 1 85 ? 19.909 17.431 -9.358 1.00 53.78 85 GLY A CA 1
ATOM 687 C C . GLY A 1 85 ? 18.674 16.754 -8.761 1.00 53.78 85 GLY A C 1
ATOM 688 O O . GLY A 1 85 ? 18.686 16.545 -7.550 1.00 53.78 85 GLY A O 1
ATOM 689 N N . LEU A 1 86 ? 17.637 16.437 -9.551 1.00 57.72 86 LEU A N 1
ATOM 690 C CA . LEU A 1 86 ? 16.399 15.785 -9.094 1.00 57.72 86 LEU A CA 1
ATOM 691 C C . LEU A 1 86 ? 15.833 14.872 -10.207 1.00 57.72 86 LEU A C 1
ATOM 693 O O . LEU A 1 86 ? 15.679 15.296 -11.356 1.00 57.72 86 LEU A O 1
ATOM 697 N N . CYS A 1 87 ? 15.486 13.625 -9.876 1.00 58.22 87 CYS A N 1
ATOM 698 C CA . CYS A 1 87 ? 15.039 12.601 -10.832 1.00 58.22 87 CYS A CA 1
ATOM 699 C C . CYS A 1 87 ? 13.590 12.158 -10.577 1.00 58.22 87 CYS A C 1
ATOM 701 O O . CYS A 1 87 ? 13.298 11.584 -9.538 1.00 58.22 87 CYS A O 1
ATOM 703 N N . ASN A 1 88 ? 12.674 12.361 -11.523 1.00 67.31 88 ASN A N 1
ATOM 704 C CA . ASN A 1 88 ? 11.294 11.880 -11.412 1.00 67.31 88 ASN A CA 1
ATOM 705 C C . ASN A 1 88 ? 11.151 10.564 -12.172 1.00 67.31 88 ASN A C 1
ATOM 707 O O . ASN A 1 88 ? 11.641 10.446 -13.285 1.00 67.31 88 ASN A O 1
ATOM 711 N N . TYR A 1 89 ? 10.451 9.563 -11.648 1.00 68.38 89 TYR A N 1
ATOM 712 C CA . TYR A 1 89 ? 10.238 8.331 -12.409 1.00 68.38 89 TYR A CA 1
ATOM 713 C C . TYR A 1 89 ? 8.911 7.653 -12.129 1.00 68.38 89 TYR A C 1
ATOM 715 O O . TYR A 1 89 ? 8.394 7.686 -11.027 1.00 68.38 89 TYR A O 1
ATOM 723 N N . THR A 1 90 ? 8.351 7.003 -13.141 1.00 62.38 90 THR A N 1
ATOM 724 C CA . THR A 1 90 ? 7.120 6.225 -13.074 1.00 62.38 90 THR A CA 1
ATOM 725 C C . THR A 1 90 ? 7.408 4.738 -13.257 1.00 62.38 90 THR A C 1
ATOM 727 O O . THR A 1 90 ? 7.997 4.322 -14.253 1.00 62.38 90 THR A O 1
ATOM 730 N N . ILE A 1 91 ? 6.945 3.913 -12.320 1.00 64.06 91 ILE A N 1
ATOM 731 C CA . ILE A 1 91 ? 7.014 2.448 -12.392 1.00 64.06 91 ILE A CA 1
ATOM 732 C C . ILE A 1 91 ? 5.592 1.908 -12.330 1.00 64.06 91 ILE A C 1
ATOM 734 O O . ILE A 1 91 ? 4.903 2.142 -11.340 1.00 64.06 91 ILE A O 1
ATOM 738 N N . LEU A 1 92 ? 5.141 1.170 -13.352 1.00 58.75 92 LEU A N 1
ATOM 739 C CA . LEU A 1 92 ? 3.790 0.579 -13.372 1.00 58.75 92 LEU A CA 1
ATOM 740 C C . LEU A 1 92 ? 2.668 1.607 -13.106 1.00 58.75 92 LEU A C 1
ATOM 742 O O . LEU A 1 92 ? 1.737 1.338 -12.349 1.00 58.75 92 LEU A O 1
ATOM 746 N N . GLY A 1 93 ? 2.793 2.812 -13.669 1.00 52.22 93 GLY A N 1
ATOM 747 C CA . GLY A 1 93 ? 1.839 3.907 -13.453 1.00 52.22 93 GLY A CA 1
ATOM 748 C C . GLY A 1 93 ? 1.953 4.615 -12.096 1.00 52.22 93 GLY A C 1
ATOM 749 O O . GLY A 1 93 ? 1.241 5.585 -11.866 1.00 52.22 93 GLY A O 1
ATOM 750 N N . LYS A 1 94 ? 2.858 4.186 -11.205 1.00 56.34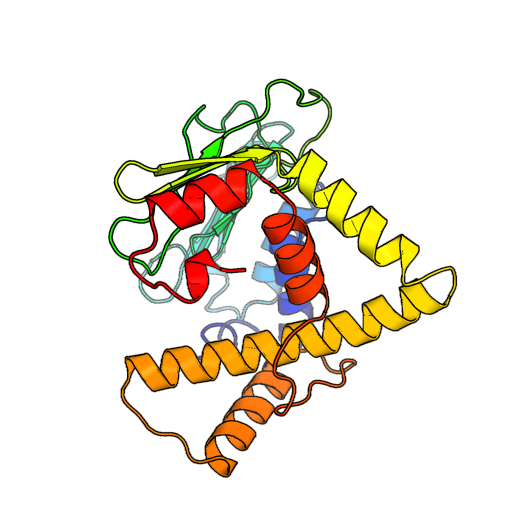 94 LYS A N 1
ATOM 751 C CA . LYS A 1 94 ? 3.174 4.906 -9.963 1.00 56.34 94 LYS A CA 1
ATOM 752 C C . LYS A 1 94 ? 4.326 5.867 -10.182 1.00 56.34 94 LYS A C 1
ATOM 754 O O . LYS A 1 94 ? 5.439 5.420 -10.447 1.00 56.34 94 LYS A O 1
ATOM 759 N N . THR A 1 95 ? 4.062 7.157 -10.037 1.00 61.16 95 THR A N 1
ATOM 760 C CA . THR A 1 95 ? 5.068 8.213 -10.165 1.00 61.16 95 THR A CA 1
ATOM 761 C C . THR A 1 95 ? 5.741 8.490 -8.819 1.00 61.16 95 THR A C 1
ATOM 763 O O . THR A 1 95 ? 5.078 8.647 -7.798 1.00 61.16 95 THR A O 1
ATOM 766 N N . PHE A 1 96 ? 7.066 8.553 -8.840 1.00 63.91 96 PHE A N 1
ATOM 767 C CA . PHE A 1 96 ? 7.965 8.934 -7.763 1.00 63.91 96 PHE A CA 1
ATOM 768 C C . PHE A 1 96 ? 8.599 10.266 -8.166 1.00 63.91 96 PHE A C 1
ATOM 770 O O . PHE A 1 96 ? 9.285 10.340 -9.184 1.00 63.91 96 PHE A O 1
ATOM 777 N N . ILE A 1 97 ? 8.317 11.327 -7.412 1.00 59.12 97 ILE A N 1
ATOM 778 C CA . ILE A 1 97 ? 8.723 12.695 -7.751 1.00 59.12 97 ILE A CA 1
ATOM 779 C C . ILE A 1 97 ? 9.776 13.148 -6.744 1.00 59.12 97 ILE A C 1
ATOM 781 O O . ILE A 1 97 ? 9.528 13.179 -5.539 1.00 59.12 97 ILE A O 1
ATOM 785 N N . PHE A 1 98 ? 10.951 13.488 -7.260 1.00 56.31 98 PHE A N 1
ATOM 786 C CA . PHE A 1 98 ? 12.065 14.042 -6.495 1.00 56.31 98 PHE A CA 1
ATOM 787 C C . PHE A 1 98 ? 12.180 15.551 -6.755 1.00 56.31 98 PHE A C 1
ATOM 789 O O . PHE A 1 98 ? 12.698 16.289 -5.925 1.00 56.31 98 PHE A O 1
ATOM 796 N N . ASN A 1 99 ? 11.627 16.042 -7.872 1.00 51.97 99 ASN A N 1
ATOM 797 C CA . ASN A 1 99 ? 11.576 17.462 -8.197 1.00 51.97 99 ASN A CA 1
ATOM 798 C C . ASN A 1 99 ? 10.279 18.131 -7.706 1.00 51.97 99 ASN A C 1
ATOM 800 O O . ASN A 1 99 ? 9.278 18.160 -8.422 1.00 51.97 99 ASN A O 1
ATOM 804 N N . THR A 1 100 ? 10.321 18.727 -6.511 1.00 47.25 100 THR A N 1
ATOM 805 C CA . THR A 1 100 ? 9.215 19.514 -5.922 1.00 47.25 100 THR A CA 1
ATOM 806 C C . THR A 1 100 ? 8.815 20.725 -6.774 1.00 47.25 100 THR A C 1
ATOM 808 O O . THR A 1 100 ? 7.661 21.129 -6.758 1.00 47.25 100 THR A O 1
ATOM 811 N N . SER A 1 101 ? 9.728 21.287 -7.577 1.00 44.06 101 SER A N 1
ATOM 812 C CA . SER A 1 101 ? 9.444 22.458 -8.430 1.00 44.06 101 SER A CA 1
ATOM 813 C C . SER A 1 101 ? 8.737 22.130 -9.753 1.00 44.06 101 SER A C 1
ATOM 815 O O . SER A 1 101 ? 8.208 23.028 -10.406 1.00 44.06 101 SER A O 1
ATOM 817 N N . GLN A 1 102 ? 8.739 20.854 -10.155 1.00 40.88 102 GLN A N 1
ATOM 818 C CA . GLN A 1 102 ? 8.052 20.345 -11.349 1.00 40.88 102 GLN A CA 1
ATOM 819 C C . GLN A 1 102 ? 6.820 19.508 -11.018 1.00 40.88 102 GLN A C 1
ATOM 821 O O . GLN A 1 102 ? 6.109 19.095 -11.939 1.00 40.88 102 GLN A O 1
ATOM 826 N N . MET A 1 103 ? 6.536 19.270 -9.733 1.00 39.56 103 MET A N 1
ATOM 827 C CA . MET A 1 103 ? 5.194 18.858 -9.372 1.00 39.56 103 MET A CA 1
ATOM 828 C C . MET A 1 103 ? 4.276 19.976 -9.873 1.00 39.56 103 MET A C 1
ATOM 830 O O . MET A 1 103 ? 4.514 21.147 -9.557 1.00 39.56 103 MET A O 1
ATOM 834 N N . PRO A 1 104 ? 3.262 19.688 -10.707 1.00 39.28 104 PRO A N 1
ATOM 835 C CA . PRO A 1 104 ? 2.248 20.696 -10.891 1.00 39.28 104 PRO A CA 1
ATOM 836 C C . PRO A 1 104 ? 1.743 20.985 -9.473 1.00 39.28 104 PRO A C 1
ATOM 838 O O . PRO A 1 104 ? 1.611 20.058 -8.674 1.00 39.28 104 PRO A O 1
ATOM 841 N N . HIS A 1 105 ? 1.418 22.234 -9.146 1.00 45.47 105 HIS A N 1
ATOM 842 C CA . HIS A 1 105 ? 0.687 22.574 -7.914 1.00 45.47 105 HIS A CA 1
ATOM 843 C C . HIS A 1 105 ? -0.711 21.890 -7.846 1.00 45.47 105 HIS A C 1
ATOM 845 O O . HIS A 1 105 ? -1.636 22.358 -7.186 1.00 45.47 105 HIS A O 1
ATOM 851 N N . SER A 1 106 ? -0.906 20.816 -8.612 1.00 49.16 106 SER A N 1
ATOM 852 C CA . SER A 1 106 ? -2.078 20.004 -8.782 1.00 49.16 106 SER A CA 1
ATOM 853 C C . SER A 1 106 ? -2.171 19.005 -7.645 1.00 49.16 106 SER A C 1
ATOM 855 O O . SER A 1 106 ? -1.446 18.013 -7.583 1.00 49.16 106 SER A O 1
ATOM 857 N N . GLN A 1 107 ? -3.159 19.260 -6.804 1.00 55.28 107 GLN A N 1
ATOM 858 C CA . GLN A 1 107 ? -4.136 18.265 -6.386 1.00 55.28 107 GLN A CA 1
ATOM 859 C C . GLN A 1 107 ? -4.005 16.932 -7.144 1.00 55.28 107 GLN A C 1
ATOM 861 O O . GLN A 1 107 ? -4.398 16.836 -8.307 1.00 55.28 107 GLN A O 1
ATOM 866 N N . GLN A 1 108 ? -3.438 15.916 -6.491 1.00 59.72 108 GLN A N 1
ATOM 867 C CA . GLN A 1 108 ? -3.384 14.564 -7.042 1.00 59.72 108 GLN A CA 1
ATOM 868 C C . GLN A 1 108 ? -4.553 13.764 -6.473 1.00 59.72 108 GLN A C 1
ATOM 870 O O . GLN A 1 108 ? -4.633 13.545 -5.263 1.00 59.72 108 GLN A O 1
ATOM 875 N N . GLU A 1 109 ? -5.470 13.342 -7.341 1.00 61.22 109 GLU A N 1
ATOM 876 C CA . GLU A 1 109 ? -6.595 12.503 -6.937 1.00 61.22 109 GLU A CA 1
ATOM 877 C C . GLU A 1 109 ? -6.128 11.055 -6.733 1.00 61.22 109 GLU A C 1
ATOM 879 O O . GLU A 1 109 ? -5.485 10.451 -7.593 1.00 61.22 109 GLU A O 1
ATOM 884 N N . CYS A 1 110 ? -6.424 10.501 -5.561 1.00 63.69 110 CYS A N 1
ATOM 885 C CA . CYS A 1 110 ? -6.167 9.109 -5.230 1.00 63.69 110 CYS A CA 1
ATOM 886 C C . CYS A 1 110 ? -7.252 8.225 -5.848 1.00 63.69 110 CYS A C 1
ATOM 888 O O . CYS A 1 110 ? -8.441 8.529 -5.748 1.00 63.69 110 CYS A O 1
ATOM 890 N N . GLU A 1 111 ? -6.862 7.079 -6.404 1.00 61.78 111 GLU A N 1
ATOM 891 C CA . GLU A 1 111 ? -7.830 6.084 -6.865 1.00 61.78 111 GLU A CA 1
ATOM 892 C C . GLU A 1 111 ? -8.678 5.569 -5.693 1.00 61.78 111 GLU A C 1
ATOM 894 O O . GLU A 1 111 ? -8.156 5.048 -4.700 1.00 61.78 111 GLU A O 1
ATOM 899 N N . THR A 1 112 ? -10.002 5.678 -5.818 1.00 66.00 112 THR A N 1
ATOM 900 C CA . THR A 1 112 ? -10.949 5.136 -4.841 1.00 66.00 112 THR A CA 1
ATOM 901 C C . THR A 1 112 ? -11.891 4.137 -5.512 1.00 66.00 112 THR A C 1
ATOM 903 O O . THR A 1 112 ? -12.331 4.311 -6.645 1.00 66.00 112 THR A O 1
ATOM 906 N N . SER A 1 113 ? -12.219 3.054 -4.804 1.00 65.25 113 SER A N 1
ATOM 907 C CA . SER A 1 113 ? -13.212 2.068 -5.256 1.00 65.25 113 SER A CA 1
ATOM 908 C C . SER A 1 113 ? -14.649 2.461 -4.891 1.00 65.25 113 SER A C 1
ATOM 910 O O . SER A 1 113 ? -15.579 1.696 -5.142 1.00 65.25 113 SER A O 1
ATOM 912 N N . THR A 1 114 ? -14.832 3.606 -4.229 1.00 71.88 114 THR A N 1
ATOM 913 C CA . THR A 1 114 ? -16.117 4.057 -3.692 1.00 71.88 114 THR A CA 1
ATOM 914 C C . THR A 1 114 ? -16.661 5.165 -4.589 1.00 71.88 114 THR A C 1
ATOM 916 O O . THR A 1 114 ? -16.064 6.239 -4.642 1.00 71.88 114 THR A O 1
ATOM 919 N N . PRO A 1 115 ? -17.800 4.956 -5.275 1.00 72.50 115 PRO A N 1
ATOM 920 C CA . PRO A 1 115 ? -18.390 5.986 -6.121 1.00 72.50 115 PRO A CA 1
ATOM 921 C C . PRO A 1 115 ? -18.622 7.285 -5.343 1.00 72.50 115 PRO A C 1
ATOM 923 O O . PRO A 1 115 ? -19.164 7.248 -4.240 1.00 72.50 115 PRO A O 1
ATOM 926 N N . ASN A 1 116 ? -18.263 8.424 -5.939 1.00 77.50 116 ASN A N 1
ATOM 927 C CA . ASN A 1 116 ? -18.397 9.772 -5.363 1.00 77.50 116 ASN A CA 1
ATOM 928 C C . ASN A 1 116 ? -17.488 10.087 -4.159 1.00 77.50 116 ASN A C 1
ATOM 930 O O . ASN A 1 116 ? -17.668 11.136 -3.541 1.00 77.50 116 ASN A O 1
ATOM 934 N N . LEU A 1 117 ? -16.533 9.213 -3.818 1.00 80.19 117 LEU A N 1
ATOM 935 C CA . LEU A 1 117 ? -15.452 9.539 -2.889 1.00 80.19 117 LEU A CA 1
ATOM 936 C C . LEU A 1 117 ? -14.259 10.080 -3.673 1.00 80.19 117 LEU A C 1
ATOM 938 O O . LEU A 1 117 ? -13.660 9.347 -4.461 1.00 80.19 117 LEU A O 1
ATOM 942 N N . SER A 1 118 ? -13.895 11.327 -3.398 1.00 79.75 118 SER A N 1
ATOM 943 C CA . SER A 1 118 ? -12.655 11.927 -3.882 1.00 79.75 118 SER A CA 1
ATOM 944 C C . SER A 1 118 ? -11.693 12.080 -2.709 1.00 79.75 118 SER A C 1
ATOM 946 O O . SER A 1 118 ? -12.093 12.493 -1.619 1.00 79.75 118 SER A O 1
ATOM 948 N N . ILE A 1 119 ? -10.435 11.691 -2.902 1.00 79.38 119 ILE A N 1
ATOM 949 C CA . ILE A 1 119 ? -9.358 11.938 -1.942 1.00 79.38 119 ILE A CA 1
ATOM 950 C C . ILE A 1 119 ? -8.255 12.636 -2.715 1.00 79.38 119 ILE A C 1
ATOM 952 O O . ILE A 1 119 ? -7.701 12.063 -3.648 1.00 79.38 119 ILE A O 1
ATOM 956 N N . ILE A 1 120 ? -7.946 13.864 -2.330 1.00 75.62 120 ILE A N 1
ATOM 957 C CA . ILE A 1 120 ? -7.014 14.728 -3.039 1.00 75.62 120 ILE A CA 1
ATOM 958 C C . ILE A 1 120 ? -5.825 15.012 -2.131 1.00 75.62 120 ILE A C 1
ATOM 960 O O . ILE A 1 120 ? -5.993 15.534 -1.030 1.00 75.62 120 ILE A O 1
ATOM 964 N N . PHE A 1 121 ? -4.624 14.701 -2.605 1.00 73.00 121 PHE A N 1
ATOM 965 C CA . PHE A 1 121 ? -3.386 15.145 -1.975 1.00 73.00 121 PHE A CA 1
ATOM 966 C C . PHE A 1 121 ? -3.139 16.629 -2.272 1.00 73.00 121 PHE A C 1
ATOM 968 O O . PHE A 1 121 ? -3.260 17.062 -3.417 1.00 73.00 121 PHE A O 1
ATOM 975 N N . GLN A 1 122 ? -2.782 17.393 -1.245 1.00 68.50 122 GLN A N 1
ATOM 976 C CA . GLN A 1 122 ? -2.440 18.810 -1.292 1.00 68.50 122 GLN A CA 1
ATOM 977 C C . GLN A 1 122 ? -1.084 19.012 -0.605 1.00 68.50 122 GLN A C 1
ATOM 979 O O . GLN A 1 122 ? -0.842 18.471 0.473 1.00 68.50 122 GLN A O 1
ATOM 984 N N . GLU A 1 123 ? -0.191 19.796 -1.202 1.00 61.62 123 GLU A N 1
ATOM 985 C CA . GLU A 1 123 ? 1.081 20.143 -0.559 1.00 61.62 123 GLU A CA 1
ATOM 986 C C . GLU A 1 123 ? 0.850 21.033 0.672 1.00 61.62 123 GLU A C 1
ATOM 988 O O . GLU A 1 123 ? -0.038 21.888 0.681 1.00 61.62 123 GLU A O 1
ATOM 993 N N . SER A 1 124 ? 1.654 20.831 1.720 1.00 57.81 124 SER A N 1
ATOM 994 C CA . SER A 1 124 ? 1.643 21.692 2.906 1.00 57.81 124 SER A CA 1
ATOM 995 C C . SER A 1 124 ? 2.568 22.898 2.702 1.00 57.81 124 SER A C 1
ATOM 997 O O . SER A 1 124 ? 3.697 22.744 2.236 1.00 57.81 124 SER A O 1
ATOM 999 N N . GLU A 1 125 ? 2.123 24.096 3.101 1.00 52.59 125 GLU A N 1
ATOM 1000 C CA . GLU A 1 125 ? 2.883 25.356 2.979 1.00 52.59 125 GLU A CA 1
ATOM 1001 C C . GLU A 1 125 ? 4.226 25.348 3.744 1.00 52.59 125 GLU A C 1
ATOM 1003 O O . GLU A 1 125 ? 5.078 26.205 3.513 1.00 52.59 125 GLU A O 1
ATOM 1008 N N . SER A 1 126 ? 4.440 24.392 4.658 1.00 49.50 126 SER A N 1
ATOM 1009 C CA . SER A 1 126 ? 5.612 24.324 5.541 1.00 49.50 126 SER A CA 1
ATOM 1010 C C . SER A 1 126 ? 6.774 23.461 5.027 1.00 49.50 126 SER A C 1
ATOM 1012 O O . SER A 1 126 ? 7.652 23.108 5.819 1.00 49.50 126 SER A O 1
ATOM 1014 N N . GLN A 1 127 ? 6.796 23.066 3.751 1.00 50.94 127 GLN A N 1
ATOM 1015 C CA . GLN A 1 127 ? 7.878 22.228 3.226 1.00 50.94 127 GLN A CA 1
ATOM 1016 C C . GLN A 1 127 ? 9.233 22.955 3.254 1.00 50.94 127 GLN A C 1
ATOM 1018 O O . GLN A 1 127 ? 9.402 24.053 2.723 1.00 50.94 127 GLN A O 1
ATOM 1023 N N . SER A 1 128 ? 10.222 22.317 3.887 1.00 45.41 128 SER A N 1
ATOM 1024 C CA . SER A 1 128 ? 11.622 22.732 3.813 1.00 45.41 128 SER A CA 1
ATOM 1025 C C . SER A 1 128 ? 12.130 22.528 2.388 1.00 45.41 128 SER A C 1
ATOM 1027 O O . SER A 1 128 ? 12.041 21.429 1.850 1.00 45.41 128 SER A O 1
ATOM 1029 N N . SER A 1 129 ? 12.741 23.556 1.798 1.00 46.19 129 SER A N 1
ATOM 1030 C CA . SER A 1 129 ? 13.335 23.521 0.453 1.00 46.19 129 SER A CA 1
ATOM 1031 C C . SER A 1 129 ? 14.558 22.595 0.309 1.00 46.19 129 SER A C 1
ATOM 1033 O O . SER A 1 129 ? 15.211 22.603 -0.732 1.00 46.19 129 SER A O 1
ATOM 1035 N N . SER A 1 130 ? 14.906 21.832 1.350 1.00 41.72 130 SER A N 1
ATOM 1036 C CA . SER A 1 130 ? 16.094 20.973 1.406 1.00 41.72 130 SER A CA 1
ATOM 1037 C C . SER A 1 130 ? 15.857 19.513 1.035 1.00 41.72 130 SER A C 1
ATOM 1039 O O . SER A 1 130 ? 16.833 18.797 0.815 1.00 41.72 130 SER A O 1
ATOM 1041 N N . ASP A 1 131 ? 14.608 19.048 1.019 1.00 39.78 131 ASP A N 1
ATOM 1042 C CA . ASP A 1 131 ? 14.321 17.618 0.914 1.00 39.78 131 ASP A CA 1
ATOM 1043 C C . ASP A 1 131 ? 14.073 17.233 -0.550 1.00 39.78 131 ASP A C 1
ATOM 1045 O O . ASP A 1 131 ? 13.113 17.666 -1.179 1.00 39.78 131 ASP A O 1
ATOM 1049 N N . SER A 1 132 ? 14.962 16.403 -1.100 1.00 38.56 132 SER A N 1
ATOM 1050 C CA . SER A 1 132 ? 14.946 15.956 -2.503 1.00 38.56 132 SER A CA 1
ATOM 1051 C C . SER A 1 132 ? 13.900 14.871 -2.807 1.00 38.56 132 SER A C 1
ATOM 1053 O O . SER A 1 132 ? 13.921 14.298 -3.889 1.00 38.56 132 SER A O 1
ATOM 1055 N N . ILE A 1 133 ? 13.030 14.523 -1.848 1.00 40.41 133 ILE A N 1
ATOM 1056 C CA . ILE A 1 133 ? 11.993 13.487 -1.981 1.00 40.41 133 ILE A CA 1
ATOM 1057 C C . ILE A 1 133 ? 10.703 14.002 -1.343 1.00 40.41 133 ILE A C 1
ATOM 1059 O O . ILE A 1 133 ? 10.674 14.235 -0.133 1.00 40.41 133 ILE A O 1
ATOM 1063 N N . LEU A 1 134 ? 9.626 14.100 -2.129 1.00 46.16 134 LEU A N 1
ATOM 1064 C CA . LEU A 1 134 ? 8.270 14.276 -1.605 1.00 46.16 134 LEU A CA 1
ATOM 1065 C C . LEU A 1 134 ? 7.814 12.960 -0.987 1.00 46.16 134 LEU A C 1
ATOM 1067 O O . LEU A 1 134 ? 7.460 11.995 -1.669 1.00 46.16 134 LEU A O 1
ATOM 1071 N N . TRP A 1 135 ? 7.832 12.902 0.334 1.00 49.50 135 TRP A N 1
ATOM 1072 C CA . TRP A 1 135 ? 7.223 11.792 1.034 1.00 49.50 135 TRP A CA 1
ATOM 1073 C C . TRP A 1 135 ? 5.717 12.039 1.118 1.00 49.50 135 TRP A C 1
ATOM 1075 O O . TRP A 1 135 ? 5.286 13.134 1.470 1.00 49.50 135 TRP A O 1
ATOM 1085 N N . LEU A 1 136 ? 4.905 10.987 0.945 1.00 50.72 136 LEU A N 1
ATOM 1086 C CA . LEU A 1 136 ? 3.465 11.000 1.284 1.00 50.72 136 LEU A CA 1
ATOM 1087 C C . LEU A 1 136 ? 3.193 11.548 2.699 1.00 50.72 136 LEU A C 1
ATOM 1089 O O . LEU A 1 136 ? 2.063 11.922 3.004 1.00 50.72 136 LEU A O 1
ATOM 1093 N N . LYS A 1 137 ? 4.232 11.553 3.548 1.00 50.03 137 LYS A N 1
ATOM 1094 C CA . LYS A 1 137 ? 4.229 12.035 4.920 1.00 50.03 137 LYS A CA 1
ATOM 1095 C C . LYS A 1 137 ? 4.169 13.567 5.062 1.00 50.03 137 LYS A C 1
ATOM 1097 O O . LYS A 1 137 ? 3.861 14.019 6.153 1.00 50.03 137 LYS A O 1
ATOM 1102 N N . ASP A 1 138 ? 4.438 14.331 4.000 1.00 56.44 138 ASP A N 1
ATOM 1103 C CA . ASP A 1 138 ? 4.686 15.784 4.057 1.00 56.44 138 ASP A CA 1
ATOM 1104 C C . ASP A 1 138 ? 3.587 16.626 3.367 1.00 56.44 138 ASP A C 1
ATOM 1106 O O . ASP A 1 138 ? 3.854 17.719 2.857 1.00 56.44 138 ASP A O 1
ATOM 1110 N N . GLY A 1 139 ? 2.343 16.134 3.336 1.00 67.69 139 GLY A N 1
ATOM 1111 C CA . GLY A 1 139 ? 1.211 16.866 2.759 1.00 67.69 139 GLY A CA 1
ATOM 1112 C C . GLY A 1 139 ? -0.124 16.632 3.461 1.00 67.69 139 GLY A C 1
ATOM 1113 O O . GLY A 1 139 ? -0.248 15.828 4.386 1.00 67.69 139 GLY A O 1
ATOM 1114 N N . CYS A 1 140 ? -1.127 17.372 3.011 1.00 73.62 140 CYS A N 1
ATOM 1115 C CA . CYS A 1 140 ? -2.496 17.325 3.499 1.00 73.62 140 CYS A CA 1
ATOM 1116 C C . CYS A 1 140 ? -3.363 16.496 2.546 1.00 73.62 140 CYS A C 1
ATOM 1118 O O . CYS A 1 140 ? -3.166 16.514 1.334 1.00 73.62 140 CYS A O 1
ATOM 1120 N N . TYR A 1 141 ? -4.346 15.774 3.073 1.00 79.50 141 TYR A N 1
ATOM 1121 C CA . TYR A 1 141 ? -5.302 15.020 2.264 1.00 79.50 141 TYR A CA 1
ATOM 1122 C C . TYR A 1 141 ? -6.702 15.561 2.496 1.00 79.50 141 TYR A C 1
ATOM 1124 O O . TYR A 1 141 ? -7.211 15.516 3.614 1.00 79.50 141 TYR A O 1
ATOM 1132 N N . LEU A 1 142 ? -7.341 16.016 1.424 1.00 81.12 142 LEU A N 1
ATOM 1133 C CA . LEU A 1 142 ? -8.745 16.393 1.421 1.00 81.12 142 LEU A CA 1
ATOM 1134 C C . LEU A 1 142 ? -9.580 15.202 0.952 1.00 81.12 142 LEU A C 1
ATOM 1136 O O . LEU A 1 142 ? -9.524 14.820 -0.213 1.00 81.12 142 LEU A O 1
ATOM 1140 N N . ALA A 1 143 ? -10.358 14.617 1.855 1.00 84.44 143 ALA A N 1
ATOM 1141 C CA . ALA A 1 143 ? -11.384 13.643 1.524 1.00 84.44 143 ALA A CA 1
ATOM 1142 C C . ALA A 1 143 ? -12.739 14.345 1.380 1.00 84.44 143 ALA A C 1
ATOM 1144 O O . ALA A 1 143 ? -13.206 14.997 2.315 1.00 84.44 143 ALA A O 1
ATOM 1145 N N . SER A 1 144 ? -13.396 14.156 0.240 1.00 82.88 144 SER A N 1
ATOM 1146 C CA . SER A 1 144 ? -14.712 14.720 -0.058 1.00 82.88 144 SER A CA 1
ATOM 1147 C C . SER A 1 144 ? -15.685 13.614 -0.456 1.00 82.88 144 SER A C 1
ATOM 1149 O O . SER A 1 144 ? -15.381 12.764 -1.297 1.00 82.88 144 SER A O 1
ATOM 1151 N N . TYR A 1 145 ? -16.874 13.619 0.149 1.00 82.75 145 TYR A N 1
ATOM 1152 C CA . TYR A 1 145 ? -17.952 12.682 -0.174 1.00 82.75 145 TYR A CA 1
ATOM 1153 C C . TYR A 1 145 ? -19.314 13.357 -0.000 1.00 82.75 145 TYR A C 1
ATOM 1155 O O . TYR A 1 145 ? -19.690 13.772 1.098 1.00 82.75 145 TYR A O 1
ATOM 1163 N N . GLY A 1 146 ? -20.084 13.467 -1.084 1.00 79.56 146 GLY A N 1
ATOM 1164 C CA . GLY A 1 146 ? -21.335 14.228 -1.069 1.00 79.56 146 GLY A CA 1
ATOM 1165 C C . GLY A 1 146 ? -21.090 15.705 -0.736 1.00 79.56 146 GLY A C 1
ATOM 1166 O O . GLY A 1 146 ? -20.420 16.393 -1.495 1.00 79.56 146 GLY A O 1
ATOM 1167 N N . ILE A 1 147 ? -21.646 16.186 0.383 1.00 78.56 147 ILE A N 1
ATOM 1168 C CA . ILE A 1 147 ? -21.442 17.562 0.887 1.00 78.56 147 ILE A CA 1
ATOM 1169 C C . ILE A 1 147 ? -20.394 17.656 2.006 1.00 78.56 147 ILE A C 1
ATOM 1171 O O . ILE A 1 147 ? -20.137 18.747 2.506 1.00 78.56 147 ILE A O 1
ATOM 1175 N N . GLY A 1 148 ? -19.869 16.518 2.463 1.00 83.06 148 GLY A N 1
ATOM 1176 C CA . GLY A 1 148 ? -18.899 16.473 3.548 1.00 83.06 148 GLY A CA 1
ATOM 1177 C C . GLY A 1 148 ? -17.482 16.582 3.011 1.00 83.06 148 GLY A C 1
ATOM 1178 O O . GLY A 1 148 ? -17.151 15.957 2.002 1.00 83.06 148 GLY A O 1
ATOM 1179 N N . GLU A 1 149 ? -16.649 17.319 3.735 1.00 87.00 149 GLU A N 1
ATOM 1180 C CA . GLU A 1 149 ? -15.217 17.444 3.481 1.00 87.00 149 GLU A CA 1
ATOM 1181 C C . GLU A 1 149 ? -14.438 17.196 4.775 1.00 87.00 149 GLU A C 1
ATOM 1183 O O . GLU A 1 149 ? -14.873 17.574 5.867 1.00 87.00 149 GLU A O 1
ATOM 1188 N N . PHE A 1 150 ? -13.289 16.543 4.653 1.00 87.75 150 PHE A N 1
ATOM 1189 C CA . PHE A 1 150 ? -12.372 16.259 5.746 1.00 87.75 150 PHE A CA 1
ATOM 1190 C C . PHE A 1 150 ? -10.945 16.510 5.280 1.00 87.75 150 PHE A C 1
ATOM 1192 O O . PHE A 1 150 ? -10.488 15.878 4.333 1.00 87.75 150 PHE A O 1
ATOM 1199 N N . ASN A 1 151 ? -10.247 17.423 5.950 1.00 86.88 151 ASN A N 1
ATOM 1200 C CA . ASN A 1 151 ? -8.840 17.691 5.689 1.00 86.88 151 ASN A CA 1
ATOM 1201 C C . ASN A 1 151 ? -7.983 17.027 6.771 1.00 86.88 151 ASN A C 1
ATOM 1203 O O . ASN A 1 151 ? -8.210 17.253 7.960 1.00 86.88 151 ASN A O 1
ATOM 1207 N N . LEU A 1 152 ? -7.014 16.222 6.350 1.00 84.81 152 LEU A N 1
ATOM 1208 C CA . LEU A 1 152 ? -6.060 15.534 7.206 1.00 84.81 152 LEU A CA 1
ATOM 1209 C C . LEU A 1 152 ? -4.654 16.063 6.932 1.00 84.81 152 LEU A C 1
ATOM 1211 O O . LEU A 1 152 ? -4.093 15.770 5.877 1.00 84.81 152 LEU A O 1
ATOM 1215 N N . ASP A 1 153 ? -4.052 16.752 7.901 1.00 84.06 153 ASP A N 1
ATOM 1216 C CA . ASP A 1 153 ? -2.600 16.955 7.905 1.00 84.06 153 ASP A CA 1
ATOM 1217 C C . ASP A 1 153 ? -1.935 15.599 8.172 1.00 84.06 153 ASP A C 1
ATOM 1219 O O . ASP A 1 153 ? -1.971 15.067 9.289 1.00 84.06 153 ASP A O 1
ATOM 1223 N N . PHE A 1 154 ? -1.375 14.989 7.126 1.00 80.38 154 PHE A N 1
ATOM 1224 C CA . PHE A 1 154 ? -0.802 13.658 7.260 1.00 80.38 154 PHE A CA 1
ATOM 1225 C C . PHE A 1 154 ? 0.459 13.682 8.110 1.00 80.38 154 PHE A C 1
ATOM 1227 O O . PHE A 1 154 ? 0.712 12.696 8.794 1.00 80.38 154 PHE A O 1
ATOM 1234 N N . ASN A 1 155 ? 1.239 14.763 8.107 1.00 75.00 155 ASN A N 1
ATOM 1235 C CA . ASN A 1 155 ? 2.469 14.819 8.887 1.00 75.00 155 ASN A CA 1
ATOM 1236 C C . ASN A 1 155 ? 2.142 14.809 10.382 1.00 75.00 155 ASN A C 1
ATOM 1238 O O . ASN A 1 155 ? 2.628 13.951 11.125 1.00 75.00 155 ASN A O 1
ATOM 1242 N N . GLU A 1 156 ? 1.253 15.705 10.818 1.00 81.94 156 GLU A N 1
ATOM 1243 C CA . GLU A 1 156 ? 0.806 15.753 12.213 1.00 81.94 156 GLU A CA 1
ATOM 1244 C C . GLU A 1 156 ? 0.152 14.425 12.629 1.00 81.94 156 GLU A C 1
ATOM 1246 O O . GLU A 1 156 ? 0.445 13.866 13.698 1.00 81.94 156 GLU A O 1
ATOM 1251 N N . PHE A 1 157 ? -0.687 13.866 11.754 1.00 86.56 157 PHE A N 1
ATOM 1252 C CA . PHE A 1 157 ? -1.352 12.597 12.018 1.00 86.56 157 PHE A CA 1
ATOM 1253 C C . PHE A 1 157 ? -0.368 11.418 12.070 1.00 86.56 157 PHE A C 1
ATOM 1255 O O . PHE A 1 157 ? -0.448 10.579 12.970 1.00 86.56 157 PHE A O 1
ATOM 1262 N N . TYR A 1 158 ? 0.606 11.363 11.163 1.00 83.12 158 TYR A N 1
ATOM 1263 C CA . TYR A 1 158 ? 1.662 10.353 11.131 1.00 83.12 158 TYR A CA 1
ATOM 1264 C C . TYR A 1 158 ? 2.496 10.392 12.411 1.00 83.12 158 TYR A C 1
ATOM 1266 O O . TYR A 1 158 ? 2.712 9.346 13.030 1.00 83.12 158 TYR A O 1
ATOM 1274 N N . GLN A 1 159 ? 2.907 11.584 12.858 1.00 81.94 159 GLN A N 1
ATOM 1275 C CA . GLN A 1 159 ? 3.607 11.742 14.135 1.00 81.94 159 GLN A CA 1
ATOM 1276 C C . GLN A 1 159 ? 2.735 11.280 15.305 1.00 81.94 159 GLN A C 1
ATOM 1278 O O . GLN A 1 159 ? 3.220 10.596 16.205 1.00 81.94 159 GLN A O 1
ATOM 1283 N N . SER A 1 160 ? 1.434 11.574 15.279 1.00 88.81 160 SER A N 1
ATOM 1284 C CA . SER A 1 160 ? 0.489 11.107 16.301 1.00 88.81 160 SER A CA 1
ATOM 1285 C C . SER A 1 160 ? 0.387 9.578 16.345 1.00 88.81 160 SER A C 1
ATOM 1287 O O . SER A 1 160 ? 0.433 8.986 17.427 1.00 88.81 160 SER A O 1
ATOM 1289 N N . VAL A 1 161 ? 0.321 8.921 15.183 1.00 87.88 161 VAL A N 1
ATOM 1290 C CA . VAL A 1 161 ? 0.332 7.453 15.061 1.00 87.88 161 VAL A CA 1
ATOM 1291 C C . VAL A 1 161 ? 1.649 6.878 15.577 1.00 87.88 161 VAL A C 1
ATOM 1293 O O . VAL A 1 161 ? 1.637 5.947 16.385 1.00 87.88 161 VAL A O 1
ATOM 1296 N N . LEU A 1 162 ? 2.784 7.443 15.163 1.00 84.88 162 LEU A N 1
ATOM 1297 C CA . LEU A 1 162 ? 4.108 6.987 15.578 1.00 84.88 162 LEU A CA 1
ATOM 1298 C C . LEU A 1 162 ? 4.296 7.126 17.095 1.00 84.88 162 LEU A C 1
ATOM 1300 O O . LEU A 1 162 ? 4.750 6.187 17.753 1.00 84.88 162 LEU A O 1
ATOM 1304 N N . ASN A 1 163 ? 3.881 8.256 17.666 1.00 87.31 163 ASN A N 1
ATOM 1305 C CA . ASN A 1 163 ? 3.903 8.502 19.106 1.00 87.31 163 ASN A CA 1
ATOM 1306 C C . ASN A 1 163 ? 3.001 7.518 19.856 1.00 87.31 163 ASN A C 1
ATOM 1308 O O . ASN A 1 163 ? 3.391 6.982 20.892 1.00 87.31 163 ASN A O 1
ATOM 1312 N N . PHE A 1 164 ? 1.813 7.220 19.323 1.00 89.38 164 PHE A N 1
ATOM 1313 C CA . PHE A 1 164 ? 0.925 6.231 19.924 1.00 89.38 164 PHE A CA 1
ATOM 1314 C C . PHE A 1 164 ? 1.571 4.840 19.942 1.00 89.38 164 PHE A C 1
ATOM 1316 O O . PHE A 1 164 ? 1.663 4.224 21.004 1.00 89.38 164 PHE A O 1
ATOM 1323 N N . ILE A 1 165 ? 2.097 4.378 18.808 1.00 87.88 165 ILE A N 1
ATOM 1324 C CA . ILE A 1 165 ? 2.751 3.067 18.699 1.00 87.88 165 ILE A CA 1
ATOM 1325 C C . ILE A 1 165 ? 3.961 2.979 19.638 1.00 87.88 165 ILE A C 1
ATOM 1327 O O . ILE A 1 165 ? 4.074 2.024 20.403 1.00 87.88 165 ILE A O 1
ATOM 1331 N N . THR A 1 166 ? 4.842 3.981 19.629 1.00 85.50 166 THR A N 1
ATOM 1332 C CA . THR A 1 166 ? 6.046 4.005 20.483 1.00 85.50 166 THR A CA 1
ATOM 1333 C C . THR A 1 166 ? 5.715 4.146 21.971 1.00 85.50 166 THR A C 1
ATOM 1335 O O . THR A 1 166 ? 6.452 3.648 22.823 1.00 85.50 166 THR A O 1
ATOM 1338 N N . SER A 1 167 ? 4.579 4.760 22.320 1.00 86.62 167 SER A N 1
ATOM 1339 C CA . SER A 1 167 ? 4.104 4.801 23.708 1.00 86.62 167 SER A CA 1
ATOM 1340 C C . SER A 1 167 ? 3.674 3.421 24.223 1.00 86.62 167 SER A C 1
ATOM 1342 O O . SER A 1 167 ? 3.890 3.118 25.401 1.00 86.62 167 SER A O 1
ATOM 1344 N N . VAL A 1 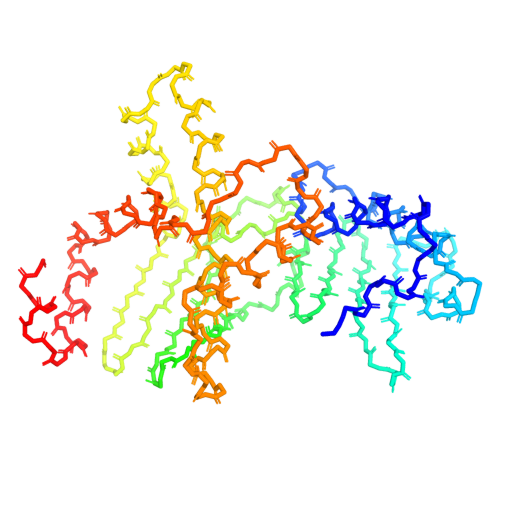168 ? 3.114 2.587 23.338 1.00 84.31 168 VAL A N 1
ATOM 1345 C CA . VAL A 1 168 ? 2.659 1.218 23.629 1.00 84.31 168 VAL A CA 1
ATOM 1346 C C . VAL A 1 168 ? 3.828 0.228 23.580 1.00 84.31 168 VAL A C 1
ATOM 1348 O O . VAL A 1 168 ? 3.903 -0.674 24.411 1.00 84.31 168 VAL A O 1
ATOM 1351 N N . GLN A 1 169 ? 4.763 0.418 22.648 1.00 81.06 169 GLN A N 1
ATOM 1352 C CA . GLN A 1 169 ? 5.901 -0.467 22.399 1.00 81.06 169 GLN A CA 1
ATOM 1353 C C . GLN A 1 169 ? 7.214 0.262 22.722 1.00 81.06 169 GLN A C 1
ATOM 1355 O O . GLN A 1 169 ? 7.737 1.011 21.900 1.00 81.06 169 GLN A O 1
ATOM 1360 N N . LYS A 1 170 ? 7.754 0.063 23.932 1.00 75.50 170 LYS A N 1
ATOM 1361 C CA . LYS A 1 170 ? 8.963 0.762 24.414 1.00 75.50 170 LYS A CA 1
ATOM 1362 C C . LYS A 1 170 ? 10.230 -0.086 24.290 1.00 75.50 170 LYS A C 1
ATOM 1364 O O . LYS A 1 170 ? 10.207 -1.280 24.581 1.00 75.50 170 LYS A O 1
ATOM 1369 N N . GLY A 1 171 ? 11.353 0.558 23.965 1.00 71.50 171 GLY A N 1
ATOM 1370 C CA . GLY A 1 171 ? 12.678 -0.077 23.947 1.00 71.50 171 GLY A CA 1
ATOM 1371 C C . GLY A 1 171 ? 12.764 -1.228 22.942 1.00 71.50 171 GLY A C 1
ATOM 1372 O O . GLY A 1 171 ? 12.255 -1.117 21.828 1.00 71.50 171 GLY A O 1
ATOM 1373 N N . ASP A 1 172 ? 13.365 -2.349 23.342 1.00 76.75 172 ASP A N 1
ATOM 1374 C CA . ASP A 1 172 ? 13.556 -3.526 22.478 1.00 76.75 172 ASP A CA 1
ATOM 1375 C C . ASP A 1 172 ? 12.236 -4.130 21.960 1.00 76.75 172 ASP A C 1
ATOM 1377 O O . ASP A 1 172 ? 12.207 -4.727 20.879 1.00 76.75 172 ASP A O 1
ATOM 1381 N N . ASN A 1 173 ? 11.121 -3.898 22.665 1.00 80.38 173 ASN A N 1
ATOM 1382 C CA . ASN A 1 173 ? 9.793 -4.340 22.232 1.00 80.38 173 ASN A CA 1
ATOM 1383 C C . ASN A 1 173 ? 9.338 -3.644 20.944 1.00 80.38 173 ASN A C 1
ATOM 1385 O O . ASN A 1 173 ? 8.601 -4.241 20.167 1.00 80.38 173 ASN A O 1
ATOM 1389 N N . PHE A 1 174 ? 9.794 -2.416 20.673 1.00 83.50 174 PHE A N 1
ATOM 1390 C CA . PHE A 1 174 ? 9.449 -1.715 19.434 1.00 83.50 174 PHE A CA 1
ATOM 1391 C C . PHE A 1 174 ? 10.039 -2.412 18.212 1.00 83.50 174 PHE A C 1
ATOM 1393 O O . PHE A 1 174 ? 9.345 -2.615 17.220 1.00 83.50 174 PHE A O 1
ATOM 1400 N N . ARG A 1 175 ? 11.307 -2.832 18.288 1.00 82.81 175 ARG A N 1
ATOM 1401 C CA . ARG A 1 175 ? 11.978 -3.514 17.176 1.00 82.81 175 ARG A CA 1
ATOM 1402 C C . ARG A 1 175 ? 11.404 -4.910 16.941 1.00 82.81 175 ARG A C 1
ATOM 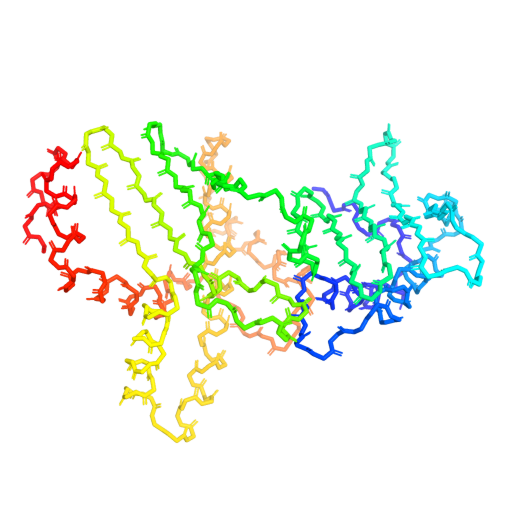1404 O O . ARG A 1 175 ? 11.272 -5.328 15.793 1.00 82.81 175 ARG A O 1
ATOM 1411 N N . LEU A 1 176 ? 11.048 -5.616 18.016 1.00 87.06 176 LEU A N 1
ATOM 1412 C CA . LEU A 1 176 ? 10.334 -6.888 17.916 1.00 87.06 176 LEU A CA 1
ATOM 1413 C C . LEU A 1 176 ? 8.969 -6.691 17.244 1.00 87.06 176 LEU A C 1
ATOM 1415 O O . LEU A 1 176 ? 8.697 -7.334 16.232 1.00 87.06 176 LEU A O 1
ATOM 1419 N N . TRP A 1 177 ? 8.175 -5.739 17.740 1.00 89.56 177 TRP A N 1
ATOM 1420 C CA . TRP A 1 177 ? 6.877 -5.390 17.167 1.00 89.56 177 TRP A CA 1
ATOM 1421 C C . TRP A 1 177 ? 6.990 -4.990 15.693 1.00 89.56 177 TRP A C 1
ATOM 1423 O O . TRP A 1 177 ? 6.193 -5.450 14.890 1.00 89.56 177 TRP A O 1
ATOM 1433 N N . GLN A 1 178 ? 7.992 -4.199 15.299 1.00 86.94 178 GLN A N 1
ATOM 1434 C CA . GLN A 1 178 ? 8.197 -3.821 13.896 1.00 86.94 178 GLN A CA 1
ATOM 1435 C C . GLN A 1 178 ? 8.371 -5.041 12.983 1.00 86.94 178 GLN A C 1
ATOM 1437 O O . GLN A 1 178 ? 7.828 -5.064 11.878 1.00 86.94 178 GLN A O 1
ATOM 1442 N N . ASN A 1 179 ? 9.117 -6.054 13.431 1.00 86.25 179 ASN A N 1
ATOM 1443 C CA . ASN A 1 179 ? 9.313 -7.280 12.659 1.00 86.25 179 ASN A CA 1
ATOM 1444 C C . ASN A 1 179 ? 8.015 -8.096 12.566 1.00 86.25 179 ASN A C 1
ATOM 1446 O O . ASN A 1 179 ? 7.635 -8.512 11.472 1.00 86.25 179 ASN A O 1
ATOM 1450 N N . GLU A 1 180 ? 7.307 -8.270 13.684 1.00 88.62 180 GLU A N 1
ATOM 1451 C CA . GLU A 1 180 ? 6.020 -8.982 13.730 1.00 88.62 180 GLU A CA 1
ATOM 1452 C C . GLU A 1 180 ? 4.941 -8.268 12.901 1.00 88.62 180 GLU A C 1
ATOM 1454 O O . GLU A 1 180 ? 4.169 -8.892 12.165 1.00 88.62 180 GLU A O 1
ATOM 1459 N N . GLU A 1 181 ? 4.904 -6.940 12.974 1.00 90.31 181 GLU A N 1
ATOM 1460 C CA . GLU A 1 181 ? 3.963 -6.103 12.241 1.00 90.31 181 GLU A CA 1
ATOM 1461 C C . GLU A 1 181 ? 4.260 -6.135 10.743 1.00 90.31 181 GLU A C 1
ATOM 1463 O O . GLU A 1 181 ? 3.324 -6.204 9.951 1.00 90.31 181 GLU A O 1
ATOM 1468 N N . LYS A 1 182 ? 5.534 -6.165 10.330 1.00 87.50 182 LYS A N 1
ATOM 1469 C CA . LYS A 1 182 ? 5.913 -6.338 8.920 1.00 87.50 182 LYS A CA 1
ATOM 1470 C C . LYS A 1 182 ? 5.360 -7.647 8.354 1.00 87.50 182 LYS A C 1
ATOM 1472 O O . LYS A 1 182 ? 4.747 -7.643 7.284 1.00 87.50 182 LYS A O 1
ATOM 1477 N N . GLU A 1 183 ? 5.544 -8.756 9.068 1.00 90.62 183 GLU A N 1
ATOM 1478 C CA . GLU A 1 183 ? 5.020 -10.069 8.666 1.00 90.62 183 GLU A CA 1
ATOM 1479 C C . GLU A 1 183 ? 3.487 -10.072 8.618 1.00 90.62 183 GLU A C 1
ATOM 1481 O O . GLU A 1 183 ? 2.885 -10.542 7.645 1.00 90.62 183 GLU A O 1
ATOM 1486 N N . THR A 1 184 ? 2.852 -9.488 9.635 1.00 91.50 184 THR A N 1
ATOM 1487 C CA . THR A 1 184 ? 1.391 -9.401 9.753 1.00 91.50 184 THR A CA 1
ATOM 1488 C C . THR A 1 184 ? 0.786 -8.536 8.650 1.00 91.50 184 THR A C 1
ATOM 1490 O O . THR A 1 184 ? -0.187 -8.942 8.011 1.00 91.50 184 THR A O 1
ATOM 1493 N N . TYR A 1 185 ? 1.368 -7.365 8.388 1.00 89.44 185 TYR A N 1
ATOM 1494 C CA . TYR A 1 185 ? 0.896 -6.414 7.386 1.00 89.44 185 TYR A CA 1
ATOM 1495 C C . TYR A 1 185 ? 0.964 -7.012 5.982 1.00 89.44 185 TYR A C 1
ATOM 1497 O O . TYR A 1 185 ? -0.035 -7.010 5.261 1.00 89.44 185 TYR A O 1
ATOM 1505 N N . ILE A 1 186 ? 2.111 -7.589 5.608 1.00 88.50 186 ILE A N 1
ATOM 1506 C CA . ILE A 1 186 ? 2.283 -8.221 4.293 1.00 88.50 186 ILE A CA 1
ATOM 1507 C C . ILE A 1 186 ? 1.312 -9.397 4.143 1.00 88.50 186 ILE A C 1
ATOM 1509 O O . ILE A 1 186 ? 0.635 -9.501 3.120 1.00 88.50 186 ILE A O 1
ATOM 1513 N N . SER A 1 187 ? 1.177 -10.240 5.171 1.00 91.06 187 SER A N 1
ATOM 1514 C CA . SER A 1 187 ? 0.231 -11.363 5.150 1.00 91.06 187 SER A CA 1
ATOM 1515 C C . SER A 1 187 ? -1.217 -10.898 4.947 1.00 91.06 187 SER A C 1
ATOM 1517 O O . SER A 1 187 ? -1.930 -11.429 4.093 1.00 91.06 187 SER A O 1
ATOM 1519 N N . ALA A 1 188 ? -1.643 -9.861 5.675 1.00 89.94 188 ALA A N 1
ATOM 1520 C CA . ALA A 1 188 ? -2.979 -9.286 5.541 1.00 89.94 188 ALA A CA 1
ATOM 1521 C C . ALA A 1 188 ? -3.209 -8.675 4.146 1.00 89.94 188 ALA A C 1
ATOM 1523 O O . ALA A 1 188 ? -4.292 -8.831 3.579 1.00 89.94 188 ALA A O 1
ATOM 1524 N N . MET A 1 189 ? -2.196 -8.028 3.562 1.00 87.12 189 MET A N 1
ATOM 1525 C CA . MET A 1 189 ? -2.277 -7.456 2.214 1.00 87.12 189 MET A CA 1
ATOM 1526 C C . MET A 1 189 ? -2.394 -8.524 1.126 1.00 87.12 189 MET A C 1
ATOM 1528 O O . MET A 1 189 ? -3.222 -8.377 0.227 1.00 87.12 189 MET A O 1
ATOM 1532 N N . VAL A 1 190 ? -1.633 -9.619 1.225 1.00 88.88 190 VAL A N 1
ATOM 1533 C CA . VAL A 1 190 ? -1.762 -10.760 0.303 1.00 88.88 190 VAL A CA 1
ATOM 1534 C C . VAL A 1 190 ? -3.165 -11.358 0.395 1.00 88.88 190 VAL A C 1
ATOM 1536 O O . VAL A 1 190 ? -3.819 -11.543 -0.630 1.00 88.88 190 VAL A O 1
ATOM 1539 N N . ASN A 1 191 ? -3.666 -11.594 1.611 1.00 89.69 191 ASN A N 1
ATOM 1540 C CA . ASN A 1 191 ? -5.028 -12.088 1.819 1.00 89.69 191 ASN A CA 1
ATOM 1541 C C . ASN A 1 191 ? -6.081 -11.158 1.208 1.00 89.69 191 ASN A C 1
ATOM 1543 O O . ASN A 1 191 ? -6.953 -11.625 0.476 1.00 89.69 191 ASN A O 1
ATOM 1547 N N . LYS A 1 192 ? -5.962 -9.846 1.450 1.00 87.56 192 LYS A N 1
ATOM 1548 C CA . LYS A 1 192 ? -6.865 -8.835 0.892 1.00 87.56 192 LYS A CA 1
ATOM 1549 C C . LYS A 1 192 ? -6.847 -8.845 -0.638 1.00 87.56 192 LYS A C 1
ATOM 1551 O O . LYS A 1 192 ? -7.909 -8.796 -1.245 1.00 87.56 192 LYS A O 1
ATOM 1556 N N . ALA A 1 193 ? -5.671 -8.935 -1.259 1.00 87.06 193 ALA A N 1
ATOM 1557 C CA . ALA A 1 193 ? -5.547 -8.988 -2.715 1.00 87.06 193 ALA A CA 1
ATOM 1558 C C . ALA A 1 193 ? -6.199 -10.249 -3.305 1.00 87.06 193 ALA A C 1
ATOM 1560 O O . ALA A 1 193 ? -6.902 -10.164 -4.311 1.00 87.06 193 ALA A O 1
ATOM 1561 N N . ILE A 1 194 ? -6.019 -11.407 -2.657 1.00 88.50 194 ILE A N 1
ATOM 1562 C CA . ILE A 1 194 ? -6.691 -12.651 -3.058 1.00 88.50 194 ILE A CA 1
ATOM 1563 C C . ILE A 1 194 ? -8.212 -12.486 -2.968 1.00 88.50 194 ILE A C 1
ATOM 1565 O O . ILE A 1 194 ? -8.917 -12.858 -3.904 1.00 88.50 194 ILE A O 1
ATOM 1569 N N . ASP A 1 195 ? -8.712 -11.908 -1.874 1.00 86.62 195 ASP A N 1
ATOM 1570 C CA . ASP A 1 195 ? -10.148 -11.710 -1.657 1.00 86.62 195 ASP A CA 1
ATOM 1571 C C . ASP A 1 195 ? -10.764 -10.726 -2.660 1.00 86.62 195 ASP A C 1
ATOM 1573 O O . ASP A 1 195 ? -11.830 -11.013 -3.203 1.00 86.62 195 ASP A O 1
ATOM 1577 N N . ILE A 1 196 ? -10.082 -9.614 -2.962 1.00 84.94 196 ILE A N 1
ATOM 1578 C CA . ILE A 1 196 ? -10.513 -8.645 -3.983 1.00 84.94 196 ILE A CA 1
ATOM 1579 C C . ILE A 1 196 ? -10.630 -9.334 -5.343 1.00 84.94 196 ILE A C 1
ATOM 1581 O O . ILE A 1 196 ? -11.700 -9.321 -5.945 1.00 84.94 196 ILE A O 1
ATOM 1585 N N . HIS A 1 197 ? -9.577 -10.023 -5.787 1.00 83.75 197 HIS A N 1
ATOM 1586 C CA . HIS A 1 197 ? -9.559 -10.678 -7.099 1.00 83.75 197 HIS A CA 1
ATOM 1587 C C . HIS A 1 197 ? -10.582 -11.818 -7.204 1.00 83.75 197 HIS A C 1
ATOM 1589 O O . HIS A 1 197 ? -11.186 -12.048 -8.253 1.00 83.75 197 HIS A O 1
ATOM 1595 N N . SER A 1 198 ? -10.790 -12.545 -6.103 1.00 85.56 198 SER A N 1
ATOM 1596 C CA . SER A 1 198 ? -11.835 -13.564 -5.978 1.00 85.56 198 SER A CA 1
ATOM 1597 C C . SER A 1 198 ? -13.228 -12.944 -6.119 1.00 85.56 198 SER A C 1
ATOM 1599 O O . SER A 1 198 ? -14.073 -13.499 -6.824 1.00 85.56 198 SER A O 1
ATOM 1601 N N . GLY A 1 199 ? -13.451 -11.792 -5.478 1.00 82.88 199 GLY A N 1
ATOM 1602 C CA . GLY A 1 199 ? -14.697 -11.030 -5.534 1.00 82.88 199 GLY A CA 1
ATOM 1603 C C . GLY A 1 199 ? -14.987 -10.462 -6.922 1.00 82.88 199 GLY A C 1
ATOM 1604 O O . GLY A 1 199 ? -16.079 -10.675 -7.442 1.00 82.88 199 GLY A O 1
ATOM 1605 N N . GLU A 1 200 ? -14.000 -9.826 -7.555 1.00 82.94 200 GLU A N 1
ATOM 1606 C CA . GLU A 1 200 ? -14.103 -9.270 -8.914 1.00 82.94 200 GLU A CA 1
ATOM 1607 C C . GLU A 1 200 ? -14.467 -10.340 -9.946 1.00 82.94 200 GLU A C 1
ATOM 1609 O O . GLU A 1 200 ? -15.319 -10.126 -10.807 1.00 82.94 200 GLU A O 1
ATOM 1614 N N . LYS A 1 201 ? -13.866 -11.529 -9.832 1.00 83.12 201 LYS A N 1
ATOM 1615 C CA . LYS A 1 201 ? -14.161 -12.661 -10.721 1.00 83.12 201 LYS A CA 1
ATOM 1616 C C . LYS A 1 201 ? -15.405 -13.451 -10.321 1.00 83.12 201 LYS A C 1
ATOM 1618 O O . LYS A 1 201 ? -15.726 -14.429 -10.993 1.00 83.12 201 LYS A O 1
ATOM 1623 N N . GLN A 1 202 ? -16.068 -13.073 -9.226 1.00 84.12 202 GLN A N 1
ATOM 1624 C CA . GLN A 1 202 ? -17.184 -13.805 -8.619 1.00 84.12 202 GLN A CA 1
ATOM 1625 C C . GLN A 1 202 ? -16.885 -15.298 -8.395 1.00 84.12 202 GLN A C 1
ATOM 1627 O O . GLN A 1 202 ? -17.769 -16.154 -8.448 1.00 84.12 202 GLN A O 1
ATOM 1632 N N . VAL A 1 203 ? -15.621 -15.628 -8.128 1.00 86.50 203 VAL A N 1
ATOM 1633 C CA . VAL A 1 203 ? -15.194 -16.994 -7.825 1.00 86.50 203 VAL A CA 1
ATOM 1634 C C . VAL A 1 203 ? -15.204 -17.158 -6.317 1.00 86.50 203 VAL A C 1
ATOM 1636 O O . VAL A 1 203 ? -14.615 -16.359 -5.597 1.00 86.50 203 VAL A O 1
ATOM 1639 N N . LYS A 1 204 ? -15.836 -18.219 -5.814 1.00 84.44 204 LYS A N 1
ATOM 1640 C CA . LYS A 1 204 ? -15.758 -18.571 -4.395 1.00 84.44 204 LYS A CA 1
ATOM 1641 C C . LYS A 1 204 ? -14.620 -19.562 -4.183 1.00 84.44 204 LYS A C 1
ATOM 1643 O O . LYS A 1 204 ? -14.758 -20.744 -4.495 1.00 84.44 204 LYS A O 1
ATOM 1648 N N . LEU A 1 205 ? -13.490 -19.086 -3.668 1.00 85.38 205 LEU A N 1
ATOM 1649 C CA . LEU A 1 205 ? -12.349 -19.948 -3.362 1.00 85.38 205 LEU A CA 1
ATOM 1650 C C . LEU A 1 205 ? -12.618 -20.758 -2.088 1.00 85.38 205 LEU A C 1
ATOM 1652 O O . LEU A 1 205 ? -13.094 -20.230 -1.081 1.00 85.38 205 LEU A O 1
ATOM 1656 N N . SER A 1 206 ? -12.303 -22.053 -2.120 1.00 88.62 206 SER A N 1
ATOM 1657 C CA . SER A 1 206 ? -12.276 -22.866 -0.903 1.00 88.62 206 SER A CA 1
ATOM 1658 C C . SER A 1 206 ? -11.078 -22.471 -0.034 1.00 88.62 206 SER A C 1
ATOM 1660 O O . SER A 1 206 ? -10.097 -21.912 -0.530 1.00 88.62 206 SER A O 1
ATOM 1662 N N . LYS A 1 207 ? -11.120 -22.808 1.261 1.00 87.38 207 LYS A N 1
ATOM 1663 C CA . LYS A 1 207 ? -10.008 -22.540 2.189 1.00 87.38 207 LYS A CA 1
ATOM 1664 C C . LYS A 1 207 ? -8.680 -23.121 1.682 1.00 87.38 207 LYS A C 1
ATOM 1666 O O . LYS A 1 207 ? -7.684 -22.411 1.659 1.00 87.38 207 LYS A O 1
ATOM 1671 N N . GLN A 1 208 ? -8.698 -24.365 1.198 1.00 89.62 208 GLN A N 1
ATOM 1672 C CA . GLN A 1 208 ? -7.512 -25.038 0.655 1.00 89.62 208 GLN A CA 1
ATOM 1673 C C . GLN A 1 208 ? -6.959 -24.340 -0.592 1.00 89.62 208 GLN A C 1
ATOM 1675 O O . GLN A 1 208 ? -5.749 -24.198 -0.736 1.00 89.62 208 GLN A O 1
ATOM 1680 N N . VAL A 1 209 ? -7.832 -23.877 -1.493 1.00 88.06 209 VAL A N 1
ATOM 1681 C CA . VAL A 1 209 ? -7.390 -23.151 -2.692 1.00 88.06 209 VAL A CA 1
ATOM 1682 C C . VAL A 1 209 ? -6.808 -21.794 -2.305 1.00 88.06 209 VAL A C 1
ATOM 1684 O O . VAL A 1 209 ? -5.759 -21.419 -2.821 1.00 88.06 209 VAL A O 1
ATOM 1687 N N . LYS A 1 210 ? -7.438 -21.080 -1.365 1.00 89.62 210 LYS A N 1
ATOM 1688 C CA . LYS A 1 210 ? -6.925 -19.802 -0.855 1.00 89.62 210 LYS A CA 1
ATOM 1689 C C . LYS A 1 210 ? -5.547 -19.967 -0.208 1.00 89.62 210 LYS A C 1
ATOM 1691 O O . LYS A 1 210 ? -4.650 -19.188 -0.511 1.00 89.62 210 LYS A O 1
ATOM 1696 N N . GLU A 1 211 ? -5.359 -21.003 0.610 1.00 91.06 211 GLU A N 1
ATOM 1697 C CA . GLU A 1 211 ? -4.057 -21.357 1.196 1.00 91.06 211 GLU A CA 1
ATOM 1698 C C . GLU A 1 211 ? -3.017 -21.682 0.115 1.00 91.06 211 GLU A C 1
ATOM 1700 O O . GLU A 1 211 ? -1.907 -21.158 0.163 1.00 91.06 211 GLU A O 1
ATOM 1705 N N . GLY A 1 212 ? -3.381 -22.463 -0.906 1.00 90.00 212 GLY A N 1
ATOM 1706 C CA . GLY A 1 212 ? -2.487 -22.770 -2.026 1.00 90.00 212 GLY A CA 1
ATOM 1707 C C . GLY A 1 212 ? -2.056 -21.529 -2.817 1.00 90.00 212 GLY A C 1
ATOM 1708 O O . GLY A 1 212 ? -0.880 -21.384 -3.148 1.00 90.00 212 GLY A O 1
ATOM 1709 N N . VAL A 1 213 ? -2.984 -20.602 -3.084 1.00 89.44 213 VAL A N 1
ATOM 1710 C CA . VAL A 1 213 ? -2.674 -19.318 -3.740 1.00 89.44 213 VAL A CA 1
ATOM 1711 C C . VAL A 1 213 ? -1.788 -18.456 -2.846 1.00 89.44 213 VAL A C 1
ATOM 1713 O O . VAL A 1 213 ? -0.818 -17.881 -3.336 1.00 89.44 213 VAL A O 1
ATOM 1716 N N . PHE A 1 214 ? -2.079 -18.390 -1.546 1.00 92.06 214 PHE A N 1
ATOM 1717 C CA . PHE A 1 214 ? -1.274 -17.636 -0.589 1.00 92.06 214 PHE A CA 1
ATOM 1718 C C . PHE A 1 214 ? 0.174 -18.135 -0.557 1.00 92.06 214 PHE A C 1
ATOM 1720 O O . PHE A 1 214 ? 1.095 -17.338 -0.724 1.00 92.06 214 PHE A O 1
ATOM 1727 N N . GLU A 1 215 ? 0.384 -19.446 -0.408 1.00 88.38 215 GLU A N 1
ATOM 1728 C CA . GLU A 1 215 ? 1.727 -20.039 -0.401 1.00 88.38 215 GLU A CA 1
ATOM 1729 C C . GLU A 1 215 ? 2.443 -19.824 -1.738 1.00 88.38 215 GLU A C 1
ATOM 1731 O O . GLU A 1 215 ? 3.635 -19.515 -1.769 1.00 88.38 215 GLU A O 1
ATOM 1736 N N . HIS A 1 216 ? 1.717 -19.896 -2.857 1.00 86.56 216 HIS A N 1
ATOM 1737 C CA . HIS A 1 216 ? 2.289 -19.560 -4.154 1.00 86.56 216 HIS A CA 1
ATOM 1738 C C . HIS A 1 216 ? 2.755 -18.098 -4.210 1.00 86.56 216 HIS A C 1
ATOM 1740 O O . HIS A 1 216 ? 3.875 -17.836 -4.643 1.00 86.56 216 HIS A O 1
ATOM 1746 N N . VAL A 1 217 ? 1.941 -17.139 -3.761 1.00 86.12 217 VAL A N 1
ATOM 1747 C CA . VAL A 1 217 ? 2.326 -15.717 -3.727 1.00 86.12 217 VAL A CA 1
ATOM 1748 C C . VAL A 1 217 ? 3.525 -15.510 -2.806 1.00 86.12 217 VAL A C 1
ATOM 1750 O O . VAL A 1 217 ? 4.522 -14.943 -3.243 1.00 86.12 217 VAL A O 1
ATOM 1753 N N . LYS A 1 218 ? 3.479 -16.041 -1.582 1.00 85.12 218 LYS A N 1
ATOM 1754 C CA . LYS A 1 218 ? 4.573 -15.989 -0.601 1.00 85.12 218 LYS A CA 1
ATOM 1755 C C . LYS A 1 218 ? 5.905 -16.457 -1.187 1.00 85.12 218 LYS A C 1
ATOM 1757 O O . LYS A 1 218 ? 6.895 -15.740 -1.075 1.00 85.12 218 LYS A O 1
ATOM 1762 N N . ASN A 1 219 ? 5.914 -17.598 -1.874 1.00 81.38 219 ASN A N 1
ATOM 1763 C CA . ASN A 1 219 ? 7.124 -18.143 -2.496 1.00 81.38 219 ASN A CA 1
ATOM 1764 C C . ASN A 1 219 ? 7.653 -17.278 -3.654 1.00 81.38 219 ASN A C 1
ATOM 1766 O O . ASN A 1 219 ? 8.840 -17.324 -3.959 1.00 81.38 219 ASN A O 1
ATOM 1770 N N . ASN A 1 220 ? 6.795 -16.478 -4.293 1.00 79.00 220 ASN A N 1
ATOM 1771 C CA . ASN A 1 220 ? 7.181 -15.581 -5.384 1.00 79.00 220 ASN A CA 1
ATOM 1772 C C . ASN A 1 220 ? 7.496 -14.147 -4.931 1.00 79.00 220 ASN A C 1
ATOM 1774 O O . ASN A 1 220 ? 8.072 -13.395 -5.711 1.00 79.00 220 ASN A O 1
ATOM 1778 N N . LEU A 1 221 ? 7.141 -13.753 -3.703 1.00 74.81 221 LEU A N 1
ATOM 1779 C CA . LEU A 1 221 ? 7.414 -12.410 -3.177 1.00 74.81 221 LEU A CA 1
ATOM 1780 C C . LEU A 1 221 ? 8.907 -12.163 -2.892 1.00 74.81 221 LEU A C 1
ATOM 1782 O O . LEU A 1 221 ? 9.292 -11.026 -2.643 1.00 74.81 221 LEU A O 1
ATOM 1786 N N . GLY A 1 222 ? 9.746 -13.206 -2.893 1.00 66.94 222 GLY A N 1
ATOM 1787 C CA . GLY A 1 222 ? 11.184 -13.080 -2.623 1.00 66.94 222 GLY A CA 1
ATOM 1788 C C . GLY A 1 222 ? 11.526 -12.750 -1.164 1.00 66.94 222 GLY A C 1
ATOM 1789 O O . GLY A 1 222 ? 12.662 -12.397 -0.866 1.00 66.94 222 GLY A O 1
ATOM 1790 N N . VAL A 1 223 ? 10.564 -12.873 -0.244 1.00 67.38 223 VAL A N 1
ATOM 1791 C CA . VAL A 1 223 ? 10.717 -12.565 1.189 1.00 67.38 223 VAL A CA 1
ATOM 1792 C C . VAL A 1 223 ? 11.045 -13.810 2.019 1.00 67.38 223 VAL A C 1
ATOM 1794 O O . VAL A 1 223 ? 10.330 -14.155 2.957 1.00 67.38 223 VAL A O 1
ATOM 1797 N N . CYS A 1 224 ? 12.129 -14.504 1.670 1.00 61.06 224 CYS A N 1
ATOM 1798 C CA . CYS A 1 224 ? 12.492 -15.799 2.266 1.00 61.06 224 CYS A CA 1
ATOM 1799 C C . CYS A 1 224 ? 12.674 -15.768 3.796 1.00 61.06 224 CYS A C 1
ATOM 1801 O O . CYS A 1 224 ? 12.492 -16.794 4.446 1.00 61.06 224 CYS A O 1
ATOM 1803 N N . ASP A 1 225 ? 12.987 -14.601 4.362 1.00 75.25 225 ASP A N 1
ATOM 1804 C CA . ASP A 1 225 ? 13.240 -14.430 5.796 1.00 75.25 225 ASP A CA 1
ATOM 1805 C C . ASP A 1 225 ? 11.984 -14.052 6.606 1.00 75.25 225 ASP A C 1
ATOM 1807 O O . ASP A 1 225 ? 12.068 -13.905 7.824 1.00 75.25 225 ASP A O 1
ATOM 1811 N N . LEU A 1 226 ? 10.822 -13.884 5.958 1.00 80.62 226 LEU A N 1
ATOM 1812 C CA . LEU A 1 226 ? 9.572 -13.487 6.618 1.00 80.62 226 LEU A CA 1
ATOM 1813 C C . LEU A 1 226 ? 8.634 -14.675 6.848 1.00 80.62 226 LEU A C 1
ATOM 1815 O O . LEU A 1 226 ? 8.332 -15.462 5.944 1.00 80.62 226 LEU A O 1
ATOM 1819 N N . ARG A 1 227 ? 8.068 -14.757 8.052 1.00 85.50 227 ARG A N 1
ATOM 1820 C CA . ARG A 1 227 ? 7.086 -15.777 8.445 1.00 85.50 227 ARG A CA 1
ATOM 1821 C C . ARG A 1 227 ? 5.664 -15.347 8.093 1.00 85.50 227 ARG A C 1
ATOM 1823 O O . ARG A 1 227 ? 4.829 -15.106 8.958 1.00 85.50 227 ARG A O 1
ATOM 1830 N N . LEU A 1 228 ? 5.373 -15.279 6.794 1.00 86.94 228 LEU A N 1
ATOM 1831 C CA . LEU A 1 228 ? 4.025 -14.946 6.326 1.00 86.94 228 LEU A CA 1
ATOM 1832 C C . LEU A 1 228 ? 3.014 -16.061 6.639 1.00 86.94 228 LEU A C 1
ATOM 1834 O O . LEU A 1 228 ? 3.311 -17.248 6.445 1.00 86.94 228 LEU A O 1
ATOM 1838 N N . ASN A 1 229 ? 1.811 -15.658 7.057 1.00 85.25 229 ASN A N 1
ATOM 1839 C CA . ASN A 1 229 ? 0.744 -16.543 7.518 1.00 85.25 229 ASN A CA 1
ATOM 1840 C C . ASN A 1 229 ? -0.610 -16.203 6.869 1.00 85.25 229 ASN A C 1
ATOM 1842 O O . ASN A 1 229 ? -1.145 -15.106 7.026 1.00 85.25 229 ASN A O 1
ATOM 1846 N N . SER A 1 230 ? -1.207 -17.188 6.199 1.00 84.75 230 SER A N 1
ATOM 1847 C CA . SER A 1 230 ? -2.498 -17.061 5.518 1.00 84.75 230 SER A CA 1
ATOM 1848 C C . SER A 1 230 ? -3.683 -16.806 6.456 1.00 84.75 230 SER A C 1
ATOM 1850 O O . SER A 1 230 ? -4.733 -16.365 5.991 1.00 84.75 230 SER A O 1
ATOM 1852 N N . SER A 1 231 ? -3.545 -17.015 7.769 1.00 83.75 231 SER A N 1
ATOM 1853 C CA . SER A 1 231 ? -4.593 -16.710 8.752 1.00 83.75 231 SER A CA 1
ATOM 1854 C C . SER A 1 231 ? -4.546 -15.284 9.314 1.00 83.75 231 SER A C 1
ATOM 1856 O O . SER A 1 231 ? -5.450 -14.900 10.059 1.00 83.75 231 SER A O 1
ATOM 1858 N N . CYS A 1 232 ? -3.542 -14.475 8.959 1.00 81.62 232 CYS A N 1
ATOM 1859 C CA . CYS A 1 232 ? -3.449 -13.089 9.417 1.00 81.62 232 CYS A CA 1
ATOM 1860 C C . CYS A 1 232 ? -4.539 -12.220 8.775 1.00 81.62 232 CYS A C 1
ATOM 1862 O O . CYS A 1 232 ? -4.591 -12.059 7.553 1.00 81.62 232 CYS A O 1
ATOM 1864 N N . ALA A 1 233 ? -5.396 -11.642 9.620 1.00 67.62 233 ALA A N 1
ATOM 1865 C CA . ALA A 1 233 ? -6.552 -10.871 9.178 1.00 67.62 233 ALA A CA 1
ATOM 1866 C C . ALA A 1 233 ? -6.298 -9.355 9.133 1.00 67.62 233 ALA A C 1
ATOM 1868 O O . ALA A 1 233 ? -6.748 -8.698 8.195 1.00 67.62 233 ALA A O 1
ATOM 1869 N N . GLN A 1 234 ? -5.624 -8.776 10.137 1.00 79.50 234 GLN A N 1
ATOM 1870 C CA . GLN A 1 234 ? -5.455 -7.321 10.249 1.00 79.50 234 GLN A CA 1
ATOM 1871 C C . GLN A 1 234 ? -4.145 -6.931 10.938 1.00 79.50 234 GLN A C 1
ATOM 1873 O O . GLN A 1 234 ? -3.714 -7.587 11.880 1.00 79.50 234 GLN A O 1
ATOM 1878 N N . SER A 1 235 ? -3.549 -5.838 10.463 1.00 85.62 235 SER A N 1
ATOM 1879 C CA . SER A 1 235 ? -2.346 -5.232 11.037 1.00 85.62 235 SER A CA 1
ATOM 1880 C C . SER A 1 235 ? -2.698 -4.333 12.230 1.00 85.62 235 SER A C 1
ATOM 1882 O O . SER A 1 235 ? -3.767 -3.708 12.252 1.00 85.62 235 SER A O 1
ATOM 1884 N N . SER A 1 236 ? -1.800 -4.240 13.213 1.00 86.25 236 SER A N 1
ATOM 1885 C CA . SER A 1 236 ? -1.997 -3.375 14.381 1.00 86.25 236 SER A CA 1
ATOM 1886 C C . SER A 1 236 ? -1.898 -1.887 14.030 1.00 86.25 236 SER A C 1
ATOM 1888 O O . SER A 1 236 ? -2.618 -1.079 14.622 1.00 86.25 236 SER A O 1
ATOM 1890 N N . ILE A 1 237 ? -1.116 -1.516 13.006 1.00 88.12 237 ILE A N 1
ATOM 1891 C CA . ILE A 1 237 ? -1.073 -0.148 12.460 1.00 88.12 237 ILE A CA 1
ATOM 1892 C C . ILE A 1 237 ? -2.471 0.291 12.022 1.00 88.12 237 ILE A C 1
ATOM 1894 O O . ILE A 1 237 ? -2.904 1.386 12.378 1.00 88.12 237 ILE A O 1
ATOM 1898 N N . LYS A 1 238 ? -3.223 -0.576 11.325 1.00 86.38 238 LYS A N 1
ATOM 1899 C CA . LYS A 1 238 ? -4.598 -0.261 10.902 1.00 86.38 238 LYS A CA 1
ATOM 1900 C C . LYS A 1 238 ? -5.489 0.084 12.096 1.00 86.38 238 LYS A C 1
ATOM 1902 O O . LYS A 1 238 ? -6.247 1.049 12.041 1.00 86.38 238 LYS A O 1
ATOM 1907 N N . HIS A 1 239 ? -5.387 -0.686 13.178 1.00 86.19 239 HIS A N 1
ATOM 1908 C CA . HIS A 1 239 ? -6.136 -0.420 14.403 1.00 86.19 239 HIS A CA 1
ATOM 1909 C C . HIS A 1 239 ? -5.710 0.903 15.060 1.00 86.19 239 HIS A C 1
ATOM 1911 O O . HIS A 1 239 ? -6.566 1.668 15.502 1.00 86.19 239 HIS A O 1
ATOM 1917 N N . CYS A 1 240 ? -4.408 1.201 15.099 1.00 88.75 240 CYS A N 1
ATOM 1918 C CA . CYS A 1 240 ? -3.886 2.457 15.646 1.00 88.75 240 CYS A CA 1
ATOM 1919 C C . CYS A 1 240 ? -4.413 3.672 14.873 1.00 88.75 240 CYS A C 1
ATOM 1921 O O . CYS A 1 240 ? -4.929 4.606 15.484 1.00 88.75 240 CYS A O 1
ATOM 1923 N N . VAL A 1 241 ? -4.349 3.622 13.539 1.00 89.44 241 VAL A N 1
ATOM 1924 C CA . VAL A 1 241 ? -4.868 4.674 12.654 1.00 89.44 241 VAL A CA 1
ATOM 1925 C C . VAL A 1 241 ? -6.363 4.890 12.887 1.00 89.44 241 VAL A C 1
ATOM 1927 O O . VAL A 1 241 ? -6.776 6.014 13.152 1.00 89.44 241 VAL A O 1
ATOM 1930 N N . LEU A 1 242 ? -7.170 3.823 12.878 1.00 88.94 242 LEU A N 1
ATOM 1931 C CA . LEU A 1 242 ? -8.615 3.924 13.124 1.00 88.94 242 LEU A CA 1
ATOM 1932 C C . LEU A 1 242 ? -8.936 4.480 14.516 1.00 88.94 242 LEU A C 1
ATOM 1934 O O . LEU A 1 242 ? -9.828 5.308 14.659 1.00 88.94 242 LEU A O 1
ATOM 1938 N N . THR A 1 243 ? -8.189 4.059 15.540 1.00 89.31 243 THR A N 1
ATOM 1939 C CA . THR A 1 243 ? -8.366 4.550 16.914 1.00 89.31 243 THR A CA 1
ATOM 1940 C C . THR A 1 243 ? -8.115 6.053 17.011 1.00 89.31 243 THR A C 1
ATOM 1942 O O . THR A 1 243 ? -8.801 6.737 17.768 1.00 89.31 243 THR A O 1
ATOM 1945 N N . LEU A 1 244 ? -7.120 6.570 16.288 1.00 90.69 244 LEU A N 1
ATOM 1946 C CA . LEU A 1 244 ? -6.798 7.995 16.296 1.00 90.69 244 LEU A CA 1
ATOM 1947 C C . LEU A 1 244 ? -7.780 8.805 15.447 1.00 90.69 244 LEU A C 1
ATOM 1949 O O . LEU A 1 244 ? -8.255 9.827 15.931 1.00 90.69 244 LEU A O 1
ATOM 1953 N N . LEU A 1 245 ? -8.168 8.314 14.265 1.00 89.50 245 LEU A N 1
ATOM 1954 C CA . LEU A 1 245 ? -9.209 8.949 13.447 1.00 89.50 245 LEU A CA 1
ATOM 1955 C C . LEU A 1 245 ? -10.537 9.048 14.204 1.00 89.50 245 LEU A C 1
ATOM 1957 O O . LEU A 1 245 ? -11.138 10.110 14.249 1.00 89.50 245 LEU A O 1
ATOM 1961 N N . ASN A 1 246 ? -10.972 7.988 14.887 1.00 87.44 246 ASN A N 1
ATOM 1962 C CA . ASN A 1 246 ? -12.232 8.017 15.639 1.00 87.44 246 ASN A CA 1
ATOM 1963 C C . ASN A 1 246 ? -12.198 8.953 16.863 1.00 87.44 246 ASN A C 1
ATOM 1965 O O . ASN A 1 246 ? -13.244 9.308 17.397 1.00 87.44 246 ASN A O 1
ATOM 1969 N N . LYS A 1 247 ? -11.012 9.373 17.322 1.00 88.19 247 LYS A N 1
ATOM 1970 C CA . LYS A 1 247 ? -10.878 10.416 18.353 1.00 88.19 247 LYS A CA 1
ATOM 1971 C C . LYS A 1 247 ? -10.915 11.827 17.770 1.00 88.19 247 LYS A C 1
ATOM 1973 O O . LYS A 1 247 ? -11.115 12.781 18.526 1.00 88.19 247 LYS A O 1
ATOM 1978 N N . ASP A 1 248 ? -10.715 11.966 16.465 1.00 87.56 248 ASP A N 1
ATOM 1979 C CA . ASP A 1 248 ? -10.790 13.238 15.767 1.00 87.56 248 ASP A CA 1
ATOM 1980 C C . ASP A 1 248 ? -12.261 13.648 15.591 1.00 87.56 248 ASP A C 1
ATOM 1982 O O . ASP A 1 248 ? -13.083 12.969 14.972 1.00 87.56 248 ASP A O 1
ATOM 1986 N N . LYS A 1 249 ? -12.610 14.800 16.169 1.00 87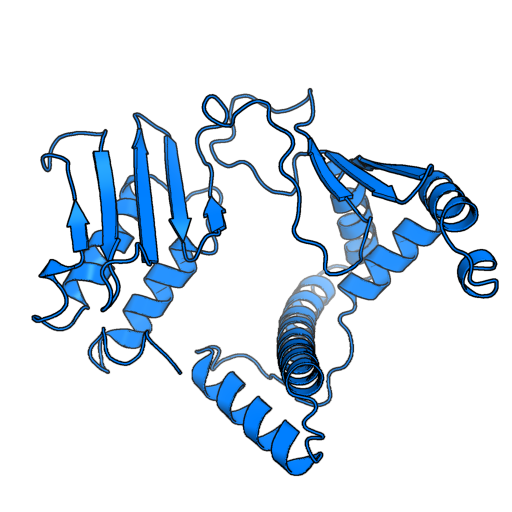.50 249 LYS A N 1
ATOM 1987 C CA . LYS A 1 249 ? -13.971 15.347 16.118 1.00 87.50 249 LYS A CA 1
ATOM 1988 C C . LYS A 1 249 ? -14.369 15.791 14.711 1.00 87.50 249 LYS A C 1
ATOM 1990 O O . LYS A 1 249 ? -15.556 15.742 14.378 1.00 87.50 249 LYS A O 1
ATOM 1995 N N . VAL A 1 250 ? -13.409 16.250 13.911 1.00 87.75 250 VAL A N 1
ATOM 1996 C CA . VAL A 1 250 ? -13.623 16.663 12.520 1.00 87.75 250 VAL A CA 1
ATOM 1997 C C . VAL A 1 250 ? -13.928 15.425 11.683 1.00 87.75 250 VAL A C 1
ATOM 1999 O O . VAL A 1 250 ? -14.928 15.417 10.966 1.00 87.75 250 VAL A O 1
ATOM 2002 N N . TRP A 1 251 ? -13.171 14.341 11.882 1.00 88.44 251 TRP A N 1
ATOM 2003 C CA . TRP A 1 251 ? -13.462 13.040 11.269 1.00 88.44 251 TRP A CA 1
ATOM 2004 C C . TRP A 1 251 ? -14.846 12.510 11.665 1.00 88.44 251 TRP A C 1
ATOM 2006 O O . TRP A 1 251 ? -15.656 12.169 10.802 1.00 88.44 251 TRP A O 1
ATOM 2016 N N . GLY A 1 252 ? -15.173 12.507 12.962 1.00 85.44 252 GLY A N 1
ATOM 2017 C CA . GLY A 1 252 ? -16.492 12.079 13.436 1.00 85.44 252 GLY A CA 1
ATOM 2018 C C . GLY A 1 252 ? -17.637 12.919 12.854 1.00 85.44 252 GLY A C 1
ATOM 2019 O O . GLY A 1 252 ? -18.703 12.393 12.531 1.00 85.44 252 GLY A O 1
ATOM 2020 N N . SER A 1 253 ? -17.422 14.223 12.660 1.00 85.94 253 SER A N 1
ATOM 2021 C CA . SER A 1 253 ? -18.399 15.110 12.013 1.00 85.94 253 SER A CA 1
ATOM 2022 C C . SER A 1 253 ? -18.570 14.779 10.530 1.00 85.94 253 SER A C 1
ATOM 2024 O O . SER A 1 253 ? -19.705 14.650 10.068 1.00 85.94 253 SER A O 1
ATOM 2026 N N . PHE A 1 254 ? -17.465 14.569 9.809 1.00 87.81 254 PHE A N 1
ATOM 2027 C CA . PHE A 1 254 ? -17.467 14.144 8.410 1.00 87.81 254 PHE A CA 1
ATOM 2028 C C . PHE A 1 254 ? -18.238 12.832 8.228 1.00 87.81 254 PHE A C 1
ATOM 2030 O O . PHE A 1 254 ? -19.168 12.769 7.424 1.00 87.81 254 PHE A O 1
ATOM 2037 N N . ILE A 1 255 ? -17.942 11.809 9.031 1.00 87.19 255 ILE A N 1
ATOM 2038 C CA . ILE A 1 255 ? -18.622 10.508 8.962 1.00 87.19 255 ILE A CA 1
ATOM 2039 C C . ILE A 1 255 ? -20.120 10.629 9.271 1.00 87.19 255 ILE A C 1
ATOM 2041 O O . ILE A 1 255 ? -20.947 10.029 8.583 1.00 87.19 255 ILE A O 1
ATOM 2045 N N . ASN A 1 256 ? -20.505 11.448 10.251 1.00 82.56 256 ASN A N 1
ATOM 2046 C CA . ASN A 1 256 ? -21.914 11.659 10.589 1.00 82.56 256 ASN A CA 1
ATOM 2047 C C . ASN A 1 256 ? -22.717 12.354 9.479 1.00 82.56 256 ASN A C 1
ATOM 2049 O O . ASN A 1 256 ? -23.903 12.047 9.296 1.00 82.56 256 ASN A O 1
ATOM 2053 N N . GLN A 1 257 ? -22.082 13.275 8.750 1.00 82.31 257 GLN A N 1
ATOM 2054 C CA . GLN A 1 257 ? -22.686 14.003 7.631 1.00 82.31 257 GLN A CA 1
ATOM 2055 C C . GLN A 1 257 ? -22.788 13.150 6.362 1.00 82.31 257 GLN A C 1
ATOM 2057 O O . GLN A 1 257 ? -23.728 13.318 5.587 1.00 82.31 257 GLN A O 1
ATOM 2062 N N . THR A 1 258 ? -21.842 12.234 6.158 1.00 80.94 258 THR A N 1
ATOM 2063 C CA . THR A 1 258 ? -21.685 11.487 4.901 1.00 80.94 258 THR A CA 1
ATOM 2064 C C . THR A 1 258 ? -22.255 10.072 4.944 1.00 80.94 258 THR A C 1
ATOM 2066 O O . THR A 1 258 ? -22.704 9.559 3.919 1.00 80.94 258 THR A O 1
ATOM 2069 N N . SER A 1 259 ? -22.291 9.438 6.118 1.00 74.62 259 SER A N 1
ATOM 2070 C CA . SER A 1 259 ? -22.813 8.081 6.275 1.00 74.62 259 SER A CA 1
ATOM 2071 C C . SER A 1 259 ? -24.342 8.059 6.359 1.00 74.62 259 SER A C 1
ATOM 2073 O O . SER A 1 259 ? -24.973 8.879 7.032 1.00 74.62 259 SER A O 1
ATOM 2075 N N . THR A 1 260 ? -24.964 7.067 5.724 1.00 66.75 260 THR A N 1
ATOM 2076 C CA . THR A 1 260 ? -26.383 6.721 5.915 1.00 66.75 260 THR A CA 1
ATOM 2077 C C . THR A 1 260 ? -26.578 5.574 6.909 1.00 66.75 260 THR A C 1
ATOM 2079 O O . THR A 1 260 ? 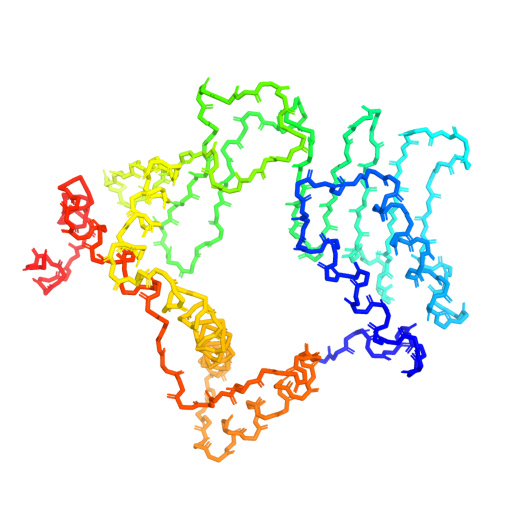-27.712 5.288 7.289 1.00 66.75 260 THR A O 1
ATOM 2082 N N . ASP A 1 261 ? -25.495 4.923 7.340 1.00 60.00 261 ASP A N 1
ATOM 2083 C CA . ASP A 1 261 ? -25.520 3.782 8.255 1.00 60.00 261 ASP A CA 1
ATOM 2084 C C . ASP A 1 261 ? -25.492 4.254 9.718 1.00 60.00 261 ASP A C 1
ATOM 2086 O O . ASP A 1 261 ? -24.544 4.901 10.171 1.00 60.00 261 ASP A O 1
ATOM 2090 N N . GLY A 1 262 ? -26.555 3.939 10.461 1.00 50.97 262 GLY A N 1
ATOM 2091 C CA . GLY A 1 262 ? -26.737 4.343 11.855 1.00 50.97 262 GLY A CA 1
ATOM 2092 C C . GLY A 1 262 ? -25.770 3.690 12.847 1.00 50.97 262 GLY A C 1
ATOM 2093 O O . GLY A 1 262 ? -25.611 4.226 13.942 1.00 50.97 262 GLY A O 1
ATOM 2094 N N . GLU A 1 263 ? -25.114 2.582 12.489 1.00 55.75 263 GLU A N 1
ATOM 2095 C CA . GLU A 1 263 ? -24.086 1.949 13.331 1.00 55.75 263 GLU A CA 1
ATOM 2096 C C . GLU A 1 263 ? -22.730 2.655 13.194 1.00 55.75 263 GLU A C 1
ATOM 2098 O O . GLU A 1 263 ? -22.000 2.798 14.173 1.00 55.75 263 GLU A O 1
ATOM 2103 N N . VAL A 1 264 ? -22.438 3.202 12.011 1.00 57.16 264 VAL A N 1
ATOM 2104 C CA . VAL A 1 264 ? -21.230 4.003 11.750 1.00 57.16 264 VAL A CA 1
ATOM 2105 C C . VAL A 1 264 ? -21.304 5.379 12.435 1.00 57.16 264 VAL A C 1
ATOM 2107 O O . VAL A 1 264 ? -20.277 5.946 12.787 1.00 57.16 264 VAL A O 1
ATOM 2110 N N . LYS A 1 265 ? -22.513 5.900 12.695 1.00 51.88 265 LYS A N 1
ATOM 2111 C CA . LYS A 1 265 ? -22.742 7.190 13.386 1.00 51.88 265 LYS A CA 1
ATOM 2112 C C . LYS A 1 265 ? -22.578 7.155 14.910 1.00 51.88 265 LYS A C 1
ATOM 2114 O O . LYS A 1 265 ? -22.585 8.204 15.548 1.00 51.88 265 LYS A O 1
ATOM 2119 N N . LYS A 1 266 ? -22.521 5.963 15.510 1.00 47.88 266 LYS A N 1
ATOM 2120 C CA . LYS A 1 266 ? -22.505 5.774 16.973 1.00 47.88 266 LYS A CA 1
ATOM 2121 C C . LYS A 1 266 ? -21.119 5.450 17.544 1.00 47.88 266 LYS A C 1
ATOM 2123 O O . LYS A 1 266 ? -21.032 5.251 18.756 1.00 47.88 266 LYS A O 1
ATOM 2128 N N . GLN A 1 267 ? -20.090 5.339 16.699 1.00 46.91 267 GLN A N 1
ATOM 2129 C CA . GLN A 1 267 ? -18.710 5.059 17.116 1.00 46.91 267 GLN A CA 1
ATOM 2130 C C . GLN A 1 267 ? -17.940 6.327 17.468 1.00 46.91 267 GLN A C 1
ATOM 2132 O O . GLN A 1 267 ? -18.145 7.351 16.782 1.00 46.91 267 GLN A O 1
#

Organism: Salmonella diarizonae (NCBI:txid59204)

Solvent-accessible surface area (backbone atoms only — not comparable to full-atom values): 15273 Å² total; per-residue (Å²): 131,74,75,69,66,82,43,27,42,86,87,30,40,66,58,43,49,49,36,50,45,49,68,78,54,70,54,98,82,69,44,67,69,54,54,53,48,34,53,53,49,40,36,70,37,24,40,80,94,46,30,83,37,54,43,66,79,47,59,98,87,55,66,45,38,41,39,36,31,44,52,98,84,67,50,77,47,33,40,35,42,37,40,85,94,32,48,31,32,32,49,77,86,46,75,46,55,20,40,76,87,72,49,66,96,59,65,45,74,51,93,62,95,49,88,72,48,46,37,29,42,37,82,44,96,80,69,67,95,80,65,64,59,74,52,86,53,64,23,28,37,40,38,37,35,88,92,29,66,40,80,40,55,34,40,65,48,49,52,50,47,51,51,52,52,47,71,75,31,58,74,74,50,34,62,53,46,52,55,55,44,51,28,32,37,53,20,19,50,52,49,48,51,52,50,50,56,29,56,78,68,70,49,85,73,50,73,70,56,49,49,52,51,46,53,52,49,56,72,69,66,74,52,86,90,54,80,64,43,87,83,40,76,72,37,66,67,60,53,51,50,51,56,52,46,66,68,32,66,62,51,49,49,28,49,52,71,55,52,88,53,74,73,73,59,71,106

Radius of gyration: 21.51 Å; Cα contacts (8 Å, |Δi|>4): 305; chains: 1; bounding box: 55×50×51 Å

Secondary structure (DSSP, 8-state):
--TTTTTB-TTTHHHHHHHHHHHHS--TT--HHHHHHHHHHHHHHB-HHHHTTEEE-S-TT-S-EEEEEE-SSS-EEEEEEEETTEEEEEETTEEE---TTTS-S--EEPP-SSTTEEEEEEE-TT--TT-SS--GGGEEEEEEETTEEEEEEHHHHHHHHHHHHHHHS-THHHHHHHHHHHHHHHHHHHHHHHHHHHHHTT----HHHHHHHHHHHHHHTT-TT----TT----HHHHHHHHHHTT-HHHHHHHHHH---TTGGG-

InterPro domains:
  IPR004959 Bacterial effector protein IpgB-like [PF03278] (154-245)

Mean predicted aligned error: 14.5 Å

Foldseek 3Di:
DDQLPQFFDPVLSLVLVVLVCCVVPPDQPDFPVSVVVSLVSNLVRTDPVQSVQFDWDDDPPDQFTKTFGAGPVRDTQKIWTGDVGAIWIDHNNDIWGQDPPPPDQDFDWDDDPDPQKTKTWGADPPDDPPRSGDDPLGTWIWIDHDPFIDIDNNVVLVVVLVVVLCVVQDDPSSVVLVQVLVQLVVLQVLLVVLVVVCVVVVHDDDPVRLVVSSVVVVVVVSCVVHPHDNPRHDGVSVVSSVVVLVVDPSSLVRQCVRDPDPVSNPD

Nearest PDB structures (foldseek):
  3hw2-assembly1_A  TM=4.055E-01  e=1.323E-09  Salmonella enterica subsp. enterica serovar Typhimurium str. LT2
  3cxb-assembly1_A  TM=3.429E-01  e=2.419E-08  Salmonella enterica subsp. enterica serovar Typhimurium
  9gvj-assembly1_B  TM=4.444E-01  e=8.091E-01  Homo sapiens